Protein AF-A0A943JFR0-F1 (afdb_monomer)

Sequence (333 aa):
MDYIYSIIGPMAKTRSNLPGGGYILPDNWDSQLTDEQRELIRNSFPRPLFSAERNALRKSFPLVEYSNTVVMNYPSSGYNCFAYSLGFNNKWIEFSTWDQVRYGYENASSVYHAAYDYMKGATSISRYYPVVWGWGNTPLHASLGGSPHCEAPYSKMGRMWLLWHLVSVFSNGMYGVPVETYGAVSPTRSLSEIDANAMKEISEDIHENIIFSPDELMMIARKVKTCRDSSRFESLFNEWKEAWHYSLSNNTATTRNLPQYADLKAMGKEIIPLLIEKMVTEEDNFFAIRLYEDLQDNPNLIIRYANDDPHQLEGLQQTTKKTIKKWLEYNSN

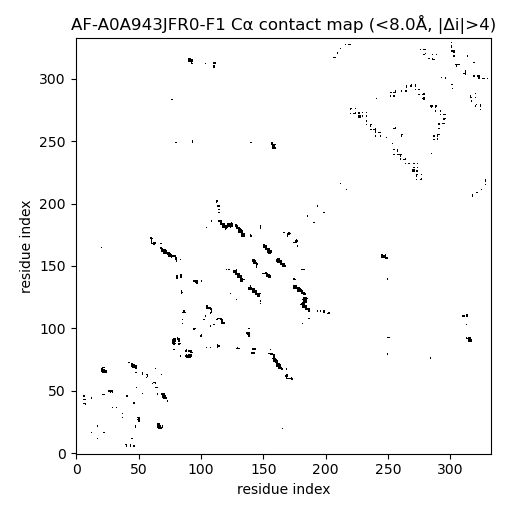Radius of gyration: 21.61 Å; Cα contacts (8 Å, |Δi|>4): 529; chains: 1; bounding box: 59×42×58 Å

Solvent-accessible surface area (backbone atoms only — not comparable to full-atom values): 18277 Å² total; per-residue (Å²): 114,74,69,59,50,70,58,68,47,92,65,83,69,47,74,89,75,40,74,94,47,39,42,94,67,64,87,59,68,65,72,82,53,51,71,68,56,49,52,53,42,74,72,33,61,59,25,66,60,50,54,69,57,41,57,59,48,28,77,50,15,79,62,55,46,42,44,39,28,31,35,56,54,76,62,44,72,47,25,21,13,50,20,43,36,63,72,40,74,71,38,37,41,68,53,77,35,59,66,51,43,51,51,48,38,52,37,17,32,81,53,66,51,30,91,36,17,28,38,77,78,42,81,40,82,46,71,45,14,33,36,34,16,23,52,94,74,35,52,55,42,25,20,34,13,72,40,91,79,43,58,56,25,38,32,41,42,16,29,56,40,30,29,38,30,38,50,75,30,45,42,78,19,86,37,23,34,84,74,47,44,27,7,27,40,83,44,101,59,76,78,88,77,71,47,76,68,57,46,50,51,50,48,66,68,66,50,82,84,82,75,81,50,73,68,57,53,51,50,43,55,57,50,35,73,72,41,75,65,57,70,59,50,52,54,41,50,51,53,39,50,51,58,53,49,75,29,67,62,55,50,57,76,57,52,66,76,40,76,41,40,57,58,57,60,70,62,45,56,68,48,50,42,52,51,50,48,48,40,72,74,36,71,84,36,31,56,55,46,64,56,50,62,75,46,49,83,53,66,89,61,46,91,77,64,57,96,86,41,61,71,68,54,60,20,48,51,53,56,36,52,54,35,50,50,50,48,49,61,67,68,73,113

Secondary structure (DSSP, 8-state):
-HHHHHHHSSS---GGGSGGGS----TTGGGG--HHHHHHHHTSSSEEPPHHHHHHHHTT-TT--TTTEEEEE---SS--HHHHHTT-SS------SHHHHHHHHHTHHHHH--S-EEEETPPPSSS-EEEEEEETTEEEEEEEESSTT-SS-EEEETTTEEEEE-HHHHTTTTT-EEEEEEEEE--SS-GGG--HHHHHHHHHHSS---PPPHHHHHHHHHHHTT-S-HHHHHHHHHHHHHHHHT---S-GGGGGGSHHHHHHHHT-GGGHHHHHHHHHH-GGGGGGHHHHHHH---GGGS----TT-GGGGS-HHHHHHHHHHHHHHHH--

pLDDT: mean 85.17, std 14.7, range [39.69, 98.38]

Nearest PDB structures (foldseek):
  8vp6-assembly1_A  TM=2.730E-01  e=1.162E+00  Acetivibrio thermocellus ATCC 27405
  8vp9-assembly1_B  TM=2.084E-01  e=1.227E+00  Acetivibrio thermocellus ATCC 27405
  6avz-assembly1_B  TM=1.366E-01  e=9.743E+00  Helicobacter pylori

Foldseek 3Di:
DVVLCVLLPPPDPDVVPQPPAADPADQQNVVPDDPVSVVSQLPRPQHFDHNVRQVLVCVQFVQDDRRFKTFGDFFALQEFQLCVLLPHRHFQFDDFFPVCVQCCQQCVCVLQVGQFRKDWPDAAPDLWKKWWFADDGGTFGIWIASGQPRQWTWGGFQRGGTMTGGQNRNDPGPRHHGDTIIHTDHDPDDPPPDDVVVSVVVSVVPQPPLDQDPVLLVVLVVLVVPAPPLVVLVVLLVVLLVVSNSHRGSDLLCSCVDPSLVVNLVSALSCLSVLLNQCNVDLSSLSSVNSVQSRDPDVQLQDDDDPPGSNSGNGSSSSSSVSSVSVSVVSVD

Structure (mmCIF, N/CA/C/O backbone):
data_AF-A0A943JFR0-F1
#
_entry.id   AF-A0A943JFR0-F1
#
loop_
_atom_site.group_PDB
_atom_site.id
_atom_site.type_symbol
_atom_site.label_atom_id
_atom_site.label_alt_id
_atom_site.label_comp_id
_atom_site.label_asym_id
_atom_site.label_entity_id
_atom_site.label_seq_id
_atom_site.pdbx_PDB_ins_code
_atom_site.Cartn_x
_atom_site.Cartn_y
_atom_site.Cartn_z
_atom_site.occupancy
_atom_site.B_iso_or_equiv
_atom_site.auth_seq_id
_atom_site.auth_comp_id
_atom_site.auth_asym_id
_atom_site.auth_atom_id
_atom_site.pdbx_PDB_model_num
ATOM 1 N N . MET A 1 1 ? 37.030 -3.126 -10.125 1.00 43.69 1 MET A N 1
ATOM 2 C CA . MET A 1 1 ? 36.785 -1.873 -9.378 1.00 43.69 1 MET A CA 1
ATOM 3 C C . MET A 1 1 ? 36.160 -0.792 -10.258 1.00 43.69 1 MET A C 1
ATOM 5 O O . MET A 1 1 ? 35.229 -0.151 -9.795 1.00 43.69 1 MET A O 1
ATOM 9 N N . ASP A 1 2 ? 36.571 -0.641 -11.521 1.00 52.97 2 ASP A N 1
ATOM 10 C CA . ASP A 1 2 ? 36.120 0.456 -12.406 1.00 52.97 2 ASP A CA 1
ATOM 11 C C . ASP A 1 2 ? 34.599 0.539 -12.642 1.00 52.97 2 ASP A C 1
ATOM 13 O O . ASP A 1 2 ? 34.042 1.631 -12.735 1.00 52.97 2 ASP A O 1
ATOM 17 N N . TYR A 1 3 ? 33.886 -0.592 -12.648 1.00 56.06 3 TYR A N 1
ATOM 18 C CA . TYR A 1 3 ? 32.429 -0.598 -12.835 1.00 56.06 3 TYR A CA 1
ATOM 19 C C . TYR A 1 3 ? 31.651 -0.083 -11.607 1.00 56.06 3 TYR A C 1
ATOM 21 O O . TYR A 1 3 ? 30.607 0.541 -11.762 1.00 56.06 3 TYR A O 1
ATOM 29 N N . ILE A 1 4 ? 32.167 -0.256 -10.382 1.00 59.16 4 ILE A N 1
ATOM 30 C CA . ILE A 1 4 ? 31.512 0.242 -9.155 1.00 59.16 4 ILE A CA 1
ATOM 31 C C . ILE A 1 4 ? 31.545 1.775 -9.122 1.00 59.16 4 ILE A C 1
ATOM 33 O O . ILE A 1 4 ? 30.546 2.410 -8.791 1.00 59.16 4 ILE A O 1
ATOM 37 N N . TYR A 1 5 ? 32.647 2.386 -9.560 1.00 59.47 5 TYR A N 1
ATOM 38 C CA . TYR A 1 5 ? 32.736 3.842 -9.687 1.00 59.47 5 TYR A CA 1
ATOM 39 C C . TYR A 1 5 ? 31.817 4.398 -10.784 1.00 59.47 5 TYR A C 1
ATOM 41 O O . TYR A 1 5 ? 31.351 5.526 -10.654 1.00 59.47 5 TYR A O 1
ATOM 49 N N . SER A 1 6 ? 31.455 3.602 -11.800 1.00 59.94 6 SER A N 1
ATOM 50 C CA . SER A 1 6 ? 30.398 3.976 -12.758 1.00 59.94 6 SER A CA 1
ATOM 51 C C . SER A 1 6 ? 28.995 4.006 -12.124 1.00 59.94 6 SER A C 1
ATOM 53 O O . SER A 1 6 ? 28.11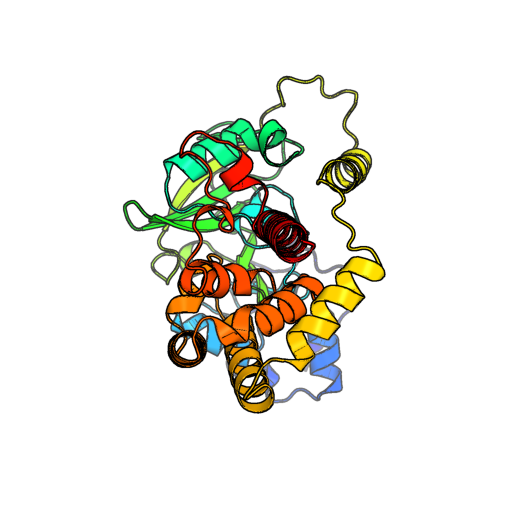5 4.730 -12.587 1.00 59.94 6 SER A O 1
ATOM 55 N N . ILE A 1 7 ? 28.797 3.279 -11.016 1.00 61.12 7 ILE A N 1
ATOM 56 C CA . ILE A 1 7 ? 27.574 3.312 -10.201 1.00 61.12 7 ILE A CA 1
ATOM 57 C C . ILE A 1 7 ? 27.631 4.455 -9.173 1.00 61.12 7 ILE A C 1
ATOM 59 O O . ILE A 1 7 ? 26.589 4.949 -8.777 1.00 61.12 7 ILE A O 1
ATOM 63 N N . ILE A 1 8 ? 28.799 4.917 -8.734 1.00 56.81 8 ILE A N 1
ATOM 64 C CA . ILE A 1 8 ? 28.914 5.959 -7.688 1.00 56.81 8 ILE A CA 1
ATOM 65 C C . ILE A 1 8 ? 29.196 7.358 -8.287 1.00 56.81 8 ILE A C 1
ATOM 67 O O . ILE A 1 8 ? 29.080 8.371 -7.605 1.00 56.81 8 ILE A O 1
ATOM 71 N N . GLY A 1 9 ? 29.544 7.438 -9.575 1.00 53.34 9 GLY A N 1
ATOM 72 C CA . GLY A 1 9 ? 29.974 8.672 -10.233 1.00 53.34 9 GLY A CA 1
ATOM 73 C C . GLY A 1 9 ? 28.897 9.772 -10.351 1.00 53.34 9 GLY A C 1
ATOM 74 O O . GLY A 1 9 ? 27.709 9.468 -10.460 1.00 53.34 9 GLY A O 1
ATOM 75 N N . PRO A 1 10 ? 29.306 11.058 -10.406 1.00 43.47 10 PRO A N 1
ATOM 76 C CA . PRO A 1 10 ? 28.426 12.235 -10.341 1.00 43.47 10 PRO A CA 1
ATOM 77 C C . PRO A 1 10 ? 27.640 12.539 -11.629 1.00 43.47 10 PRO A C 1
ATOM 79 O O . PRO A 1 10 ? 26.940 13.549 -11.698 1.00 43.47 10 PRO A O 1
ATOM 82 N N . MET A 1 11 ? 27.753 11.715 -12.676 1.00 45.72 11 MET A N 1
ATOM 83 C CA . MET A 1 11 ? 26.954 11.916 -13.886 1.00 45.72 11 MET A CA 1
ATOM 84 C C . MET A 1 11 ? 25.482 11.614 -13.599 1.00 45.72 11 MET A C 1
ATOM 86 O O . MET A 1 11 ? 25.159 10.581 -13.017 1.00 45.72 11 MET A O 1
ATOM 90 N N . ALA A 1 12 ? 24.585 12.492 -14.059 1.00 39.69 12 ALA A N 1
ATOM 91 C CA . ALA A 1 12 ? 23.147 12.264 -14.014 1.00 39.69 12 ALA A CA 1
ATOM 92 C C . ALA A 1 12 ? 22.820 10.929 -14.701 1.00 39.69 12 ALA A C 1
ATOM 94 O O . ALA A 1 12 ? 22.856 10.808 -15.930 1.00 39.69 12 ALA A O 1
ATOM 95 N N . LYS A 1 13 ? 22.521 9.905 -13.898 1.00 52.03 13 LYS A N 1
ATOM 96 C CA . LYS A 1 13 ? 22.136 8.579 -14.379 1.00 52.03 13 LYS A CA 1
ATOM 97 C C . LYS A 1 13 ? 20.699 8.626 -14.881 1.00 52.03 13 LYS A C 1
ATOM 99 O O . LYS A 1 13 ? 19.756 8.191 -14.228 1.00 52.03 13 LYS A O 1
ATOM 104 N N . THR A 1 14 ? 20.521 9.211 -16.051 1.00 46.41 14 THR A N 1
ATOM 105 C CA . THR A 1 14 ? 19.274 9.108 -16.800 1.00 46.41 14 THR A CA 1
ATOM 106 C C . THR A 1 14 ? 19.183 7.713 -17.424 1.00 46.41 14 THR A C 1
ATOM 108 O O . THR A 1 14 ? 20.202 7.107 -17.760 1.00 46.41 14 THR A O 1
ATOM 111 N N . ARG A 1 15 ? 17.960 7.188 -17.591 1.00 45.59 15 ARG A N 1
ATOM 112 C CA . ARG A 1 15 ? 17.673 5.885 -18.233 1.00 45.59 15 ARG A CA 1
ATOM 113 C C . ARG A 1 15 ? 18.426 5.687 -19.559 1.00 45.59 15 ARG A C 1
ATOM 115 O O . ARG A 1 15 ? 18.789 4.566 -19.886 1.00 45.59 15 ARG A O 1
ATOM 122 N N . SER A 1 16 ? 18.686 6.771 -20.291 1.00 48.22 16 SER A N 1
ATOM 123 C CA . SER A 1 16 ? 19.444 6.803 -21.549 1.00 48.22 16 SER A CA 1
ATOM 124 C C . SER A 1 16 ? 20.885 6.288 -21.451 1.00 48.22 16 SER A C 1
ATOM 126 O O . SER A 1 16 ? 21.447 5.924 -22.477 1.00 48.22 16 SER A O 1
ATOM 128 N N . ASN A 1 17 ? 21.464 6.213 -20.248 1.00 47.06 17 ASN A N 1
ATOM 129 C CA . ASN A 1 17 ? 22.844 5.765 -20.030 1.00 47.06 17 ASN A CA 1
ATOM 130 C C . ASN A 1 17 ? 22.953 4.309 -19.541 1.00 47.06 17 ASN A C 1
ATOM 132 O O . ASN A 1 17 ? 24.065 3.833 -19.324 1.00 47.06 17 ASN A O 1
ATOM 136 N N . LEU A 1 18 ? 21.832 3.597 -19.359 1.00 55.62 18 LEU A N 1
ATOM 137 C CA . LEU A 1 18 ? 21.813 2.158 -19.077 1.00 55.62 18 LEU A CA 1
ATOM 138 C C . LEU A 1 18 ? 21.513 1.419 -20.395 1.00 55.62 18 LEU A C 1
ATOM 140 O O . LEU A 1 18 ? 20.354 1.396 -20.819 1.00 55.62 18 LEU A O 1
ATOM 144 N N . PRO A 1 19 ? 22.517 0.849 -21.091 1.00 45.03 19 PRO A N 1
ATOM 145 C CA . PRO A 1 19 ? 22.291 0.194 -22.373 1.00 45.03 19 PRO A CA 1
ATOM 146 C C . PRO A 1 19 ? 21.366 -1.012 -22.178 1.00 45.03 19 PRO A C 1
ATOM 148 O O . PRO A 1 19 ? 21.657 -1.893 -21.375 1.00 45.03 19 PRO A O 1
ATOM 151 N N . GLY A 1 20 ? 20.254 -1.069 -22.911 1.00 52.62 20 GLY A N 1
ATOM 152 C CA . GLY A 1 20 ? 19.511 -2.315 -23.126 1.00 52.62 20 GLY A CA 1
ATOM 153 C C . GLY A 1 20 ? 18.769 -2.931 -21.932 1.00 52.62 20 GLY A C 1
ATOM 154 O O . GLY A 1 20 ? 18.270 -4.039 -22.089 1.00 52.62 20 GLY A O 1
ATOM 155 N N . GLY A 1 21 ? 18.634 -2.250 -20.787 1.00 58.19 21 GLY A N 1
ATOM 156 C CA . GLY A 1 21 ? 17.650 -2.663 -19.777 1.00 58.19 21 GLY A CA 1
ATOM 157 C C . GLY A 1 21 ? 18.106 -2.829 -18.329 1.00 58.19 21 GLY A C 1
ATOM 158 O O . GLY A 1 21 ? 17.317 -3.337 -17.549 1.00 58.19 21 GLY A O 1
ATOM 159 N N . GLY A 1 22 ? 19.294 -2.389 -17.909 1.00 68.81 22 GLY A N 1
ATOM 160 C CA . GLY A 1 22 ? 19.664 -2.426 -16.485 1.00 68.81 22 GLY A CA 1
ATOM 161 C C . GLY A 1 22 ? 21.166 -2.500 -16.244 1.00 68.81 22 GLY A C 1
ATOM 162 O O . GLY A 1 22 ? 21.954 -2.055 -17.076 1.00 68.81 22 GLY A O 1
ATOM 163 N N . TYR A 1 23 ? 21.562 -3.061 -15.099 1.00 72.81 23 TYR A N 1
ATOM 164 C CA . TYR A 1 23 ? 22.965 -3.265 -14.734 1.00 72.81 23 TYR A CA 1
ATOM 165 C C . TYR A 1 23 ? 23.418 -4.686 -15.078 1.00 72.81 23 TYR A C 1
ATOM 167 O O . TYR A 1 23 ? 22.770 -5.660 -14.702 1.00 72.81 23 TYR A O 1
ATOM 175 N N . ILE A 1 24 ? 24.565 -4.826 -15.742 1.00 79.94 24 ILE A N 1
ATOM 176 C CA . ILE A 1 24 ? 25.174 -6.138 -15.996 1.00 79.94 24 ILE A CA 1
ATOM 177 C C . ILE A 1 24 ? 26.155 -6.407 -14.854 1.00 79.94 24 ILE A C 1
ATOM 179 O O . ILE A 1 24 ? 27.303 -5.970 -14.891 1.00 79.94 24 ILE A O 1
ATOM 183 N N . LEU A 1 25 ? 25.670 -7.072 -13.806 1.00 81.00 25 LEU A N 1
ATOM 184 C CA . LEU A 1 25 ? 26.427 -7.362 -12.588 1.00 81.00 25 LEU A CA 1
ATOM 185 C C . LEU A 1 25 ? 26.477 -8.873 -12.332 1.00 81.00 25 LEU A C 1
ATOM 187 O O . LEU A 1 25 ? 25.478 -9.553 -12.575 1.00 81.00 25 LEU A O 1
ATOM 191 N N . PRO A 1 26 ? 27.611 -9.408 -11.843 1.00 80.50 26 PRO A N 1
ATOM 192 C CA . PRO A 1 26 ? 27.686 -10.800 -11.424 1.00 80.50 26 PRO A CA 1
ATOM 193 C C . PRO A 1 26 ? 26.848 -11.047 -10.160 1.00 80.50 26 PRO A C 1
ATOM 195 O O . PRO A 1 26 ? 26.531 -10.126 -9.403 1.00 80.50 26 PRO A O 1
ATOM 198 N N . ASP A 1 27 ? 26.533 -12.312 -9.897 1.00 82.25 27 ASP A N 1
ATOM 199 C CA . ASP A 1 27 ? 25.947 -12.721 -8.621 1.00 82.25 27 ASP A CA 1
ATOM 200 C C . ASP A 1 27 ? 26.831 -12.292 -7.447 1.00 82.25 27 ASP A C 1
ATOM 202 O O . ASP A 1 27 ? 28.056 -12.407 -7.503 1.00 82.25 27 ASP A O 1
ATOM 206 N N . ASN A 1 28 ? 26.206 -11.821 -6.363 1.00 85.88 28 ASN A N 1
ATOM 207 C CA . ASN A 1 28 ? 26.903 -11.391 -5.147 1.00 85.88 28 ASN A CA 1
ATOM 208 C C . ASN A 1 28 ? 27.935 -10.272 -5.383 1.00 85.88 28 ASN A C 1
ATOM 210 O O . ASN A 1 28 ? 28.911 -10.165 -4.635 1.00 85.88 28 ASN A O 1
ATOM 214 N N . TRP A 1 29 ? 27.728 -9.423 -6.399 1.00 87.44 29 TRP A N 1
ATOM 215 C CA . TRP A 1 29 ? 28.611 -8.291 -6.723 1.00 87.44 29 TRP A CA 1
ATOM 216 C C . TRP A 1 29 ? 28.853 -7.343 -5.533 1.00 87.44 29 TRP A C 1
ATOM 218 O O . TRP A 1 29 ? 29.897 -6.703 -5.442 1.00 87.44 29 TRP A O 1
ATOM 228 N N . ASP A 1 30 ? 27.898 -7.274 -4.610 1.00 90.88 30 ASP A N 1
ATOM 229 C CA . ASP A 1 30 ? 27.872 -6.437 -3.411 1.00 90.88 30 ASP A CA 1
ATOM 230 C C . ASP A 1 30 ? 28.565 -7.062 -2.182 1.00 90.88 30 ASP A C 1
ATOM 232 O O . ASP A 1 30 ? 28.700 -6.414 -1.136 1.00 90.88 30 ASP A O 1
ATOM 236 N N . SER A 1 31 ? 29.037 -8.309 -2.289 1.00 90.75 31 SER A N 1
ATOM 237 C CA . SER A 1 31 ? 29.725 -9.016 -1.196 1.00 90.75 31 SER A CA 1
ATOM 238 C C . SER A 1 31 ? 31.075 -8.396 -0.830 1.00 90.75 31 SER A C 1
ATOM 240 O O . SER A 1 31 ? 31.476 -8.453 0.329 1.00 90.75 31 SER A O 1
ATOM 242 N N . GLN A 1 32 ? 31.748 -7.769 -1.798 1.00 86.25 32 GLN A N 1
ATOM 243 C CA . GLN A 1 32 ? 33.071 -7.157 -1.626 1.00 86.25 32 GLN A CA 1
ATOM 244 C C . GLN A 1 32 ? 33.014 -5.666 -1.263 1.00 86.25 32 GLN A C 1
ATOM 246 O O . GLN A 1 32 ? 34.059 -5.038 -1.109 1.00 86.25 32 GLN A O 1
ATOM 251 N N . LEU A 1 33 ? 31.815 -5.085 -1.159 1.00 88.75 33 LEU A N 1
ATOM 252 C CA . LEU A 1 33 ? 31.652 -3.674 -0.824 1.00 88.75 33 LEU A CA 1
ATOM 253 C C . LEU A 1 33 ? 31.856 -3.427 0.669 1.00 88.75 33 LEU A C 1
ATOM 255 O O . LEU A 1 33 ? 31.376 -4.200 1.501 1.00 88.75 33 LEU A O 1
ATOM 259 N N . THR A 1 34 ? 32.480 -2.296 0.996 1.00 92.50 34 THR A N 1
ATOM 260 C CA . THR A 1 34 ? 32.458 -1.753 2.359 1.00 92.50 34 THR A CA 1
ATOM 261 C C . THR A 1 34 ? 31.062 -1.229 2.705 1.00 92.50 34 THR A C 1
ATOM 263 O O . THR A 1 34 ? 30.253 -0.942 1.817 1.00 92.50 34 THR A O 1
ATOM 266 N N . ASP A 1 35 ? 30.767 -1.060 3.993 1.00 92.56 35 ASP A N 1
ATOM 267 C CA . ASP A 1 35 ? 29.471 -0.522 4.425 1.00 92.56 35 ASP A CA 1
ATOM 268 C C . ASP A 1 35 ? 29.246 0.913 3.925 1.00 92.56 35 ASP A C 1
ATOM 270 O O . ASP A 1 35 ? 28.154 1.247 3.472 1.00 92.56 35 ASP A O 1
ATOM 274 N N . GLU A 1 36 ? 30.305 1.724 3.875 1.00 91.75 36 GLU A N 1
ATOM 275 C CA . GLU A 1 36 ? 30.284 3.068 3.282 1.00 91.75 36 GLU A CA 1
ATOM 276 C C . GLU A 1 36 ? 29.905 3.029 1.793 1.00 91.75 36 GLU A C 1
ATOM 278 O O . GLU A 1 36 ? 29.070 3.807 1.335 1.00 91.75 36 GLU A O 1
ATOM 283 N N . GLN A 1 37 ? 30.472 2.092 1.025 1.00 89.75 37 GLN A N 1
ATOM 284 C CA . GLN A 1 37 ? 30.134 1.922 -0.391 1.00 89.75 37 GLN A CA 1
ATOM 285 C C . GLN A 1 37 ? 28.694 1.443 -0.580 1.00 89.75 37 GLN A C 1
ATOM 287 O O . GLN A 1 37 ? 28.003 1.919 -1.482 1.00 89.75 37 GLN A O 1
ATOM 292 N N . ARG A 1 38 ? 28.223 0.515 0.263 1.00 91.50 38 ARG A N 1
ATOM 293 C CA . ARG A 1 38 ? 26.824 0.064 0.240 1.00 91.50 38 ARG A CA 1
ATOM 294 C C . ARG A 1 38 ? 25.878 1.222 0.507 1.00 91.50 38 ARG A C 1
ATOM 296 O O . ARG A 1 38 ? 24.883 1.354 -0.203 1.00 91.50 38 ARG A O 1
ATOM 303 N N . GLU A 1 39 ? 26.199 2.070 1.475 1.00 91.06 39 GLU A N 1
ATOM 304 C CA . GLU A 1 39 ? 25.367 3.216 1.817 1.00 91.06 39 GLU A CA 1
ATOM 305 C C . GLU A 1 39 ? 25.368 4.274 0.710 1.00 91.06 39 GLU A C 1
ATOM 307 O O . GLU A 1 39 ? 24.307 4.742 0.298 1.00 91.06 39 GLU A O 1
ATOM 312 N N . LEU A 1 40 ? 26.524 4.575 0.115 1.00 89.62 40 LEU A N 1
ATOM 313 C CA . LEU A 1 40 ? 26.595 5.453 -1.056 1.00 89.62 40 LEU A CA 1
ATOM 314 C C . LEU A 1 40 ? 25.722 4.936 -2.206 1.00 89.62 40 LEU A C 1
ATOM 316 O O . LEU A 1 40 ? 24.940 5.694 -2.780 1.00 89.62 40 LEU A O 1
ATOM 320 N N . ILE A 1 41 ? 25.798 3.640 -2.523 1.00 89.50 41 ILE A N 1
ATOM 321 C CA . ILE A 1 41 ? 24.985 3.045 -3.592 1.00 89.50 41 ILE A CA 1
ATOM 322 C C . ILE A 1 41 ? 23.497 3.065 -3.236 1.00 89.50 41 ILE A C 1
ATOM 324 O O . ILE A 1 41 ? 22.680 3.366 -4.109 1.00 89.50 41 ILE A O 1
ATOM 328 N N . ARG A 1 42 ? 23.133 2.786 -1.977 1.00 89.94 42 ARG A N 1
ATOM 329 C CA . ARG A 1 42 ? 21.742 2.814 -1.494 1.00 89.94 42 ARG A CA 1
ATOM 330 C C . ARG A 1 42 ? 21.071 4.163 -1.762 1.00 89.94 42 ARG A C 1
ATOM 332 O O . ARG A 1 42 ? 19.888 4.173 -2.093 1.00 89.94 42 ARG A O 1
ATOM 339 N N . ASN A 1 43 ? 21.849 5.242 -1.697 1.00 89.19 43 ASN A N 1
ATOM 340 C CA . ASN A 1 43 ? 21.416 6.624 -1.898 1.00 89.19 43 ASN A CA 1
ATOM 341 C C . ASN A 1 43 ? 21.612 7.142 -3.344 1.00 89.19 43 ASN A C 1
ATOM 343 O O . ASN A 1 43 ? 21.308 8.297 -3.635 1.00 89.19 43 ASN A O 1
ATOM 347 N N . SER A 1 44 ? 22.103 6.310 -4.273 1.00 85.19 44 SER A N 1
ATOM 348 C CA . SER A 1 44 ? 22.500 6.725 -5.631 1.00 85.19 44 SER A CA 1
ATOM 349 C C . SER A 1 44 ? 21.527 6.260 -6.720 1.00 85.19 44 SER A C 1
ATOM 351 O O . SER A 1 44 ? 21.921 5.500 -7.608 1.00 85.19 44 SER A O 1
ATOM 353 N N . PHE A 1 45 ? 20.268 6.706 -6.674 1.00 85.12 45 PHE A N 1
ATOM 354 C CA . PHE A 1 45 ? 19.237 6.307 -7.643 1.00 85.12 45 PHE A CA 1
ATOM 355 C C . PHE A 1 45 ? 19.465 6.864 -9.066 1.00 85.12 45 PHE A C 1
ATOM 357 O O . PHE A 1 45 ? 19.944 7.989 -9.211 1.00 85.12 45 PHE A O 1
ATOM 364 N N . PRO A 1 46 ? 19.062 6.132 -10.124 1.00 88.31 46 PRO A N 1
ATOM 365 C CA . PRO A 1 46 ? 18.765 4.700 -10.130 1.00 88.31 46 PRO A CA 1
ATOM 366 C C . PRO A 1 46 ? 19.948 3.859 -9.631 1.00 88.31 46 PRO A C 1
ATOM 368 O O . PRO A 1 46 ? 21.104 4.166 -9.936 1.00 88.31 46 PRO A O 1
ATOM 371 N N . ARG A 1 47 ? 19.649 2.787 -8.885 1.00 90.44 47 ARG A N 1
ATOM 372 C CA . ARG A 1 47 ? 20.648 1.839 -8.364 1.00 90.44 47 ARG A CA 1
ATOM 373 C C . ARG A 1 47 ? 20.282 0.386 -8.688 1.00 90.44 47 ARG A C 1
ATOM 375 O O . ARG A 1 47 ? 19.091 0.072 -8.785 1.00 90.44 47 ARG A O 1
ATOM 382 N N . PRO A 1 48 ? 21.265 -0.521 -8.820 1.00 89.94 48 PRO A N 1
ATOM 383 C CA . PRO A 1 48 ? 20.977 -1.947 -8.905 1.00 89.94 48 PRO A CA 1
ATOM 384 C C . PRO A 1 48 ? 20.327 -2.452 -7.611 1.00 89.94 48 PRO A C 1
ATOM 386 O O . PRO A 1 48 ? 20.465 -1.855 -6.536 1.00 89.94 48 PRO A O 1
ATOM 389 N N . LEU A 1 49 ? 19.645 -3.589 -7.719 1.00 91.38 49 LEU A N 1
ATOM 390 C CA . LEU A 1 49 ? 19.292 -4.387 -6.551 1.00 91.38 49 LEU A CA 1
ATOM 391 C C . LEU A 1 49 ? 20.571 -4.876 -5.857 1.00 91.38 49 LEU A C 1
ATOM 393 O O . LEU A 1 49 ? 21.527 -5.299 -6.514 1.00 91.38 49 LEU A O 1
ATOM 397 N N . PHE A 1 50 ? 20.561 -4.879 -4.529 1.00 93.44 50 PHE A N 1
ATOM 398 C CA . PHE A 1 50 ? 21.500 -5.685 -3.754 1.00 93.44 50 PHE A CA 1
ATOM 399 C C . PHE A 1 50 ? 21.145 -7.169 -3.882 1.00 93.44 50 PHE A C 1
ATOM 401 O O . PHE A 1 50 ? 19.998 -7.528 -4.166 1.00 93.44 50 PHE A O 1
ATOM 408 N N . SER A 1 51 ? 22.109 -8.059 -3.653 1.00 93.19 51 SER A N 1
ATOM 409 C CA . SER A 1 51 ? 21.898 -9.502 -3.827 1.00 93.19 51 SER A CA 1
ATOM 410 C C . SER A 1 51 ? 20.816 -10.043 -2.901 1.00 93.19 51 SER A C 1
ATOM 412 O O . SER A 1 51 ? 19.993 -10.851 -3.327 1.00 93.19 51 SER A O 1
ATOM 414 N N . ALA A 1 52 ? 20.741 -9.535 -1.669 1.00 92.75 52 ALA A N 1
ATOM 415 C CA . ALA A 1 52 ? 19.667 -9.873 -0.738 1.00 92.75 52 ALA A CA 1
ATOM 416 C C . ALA A 1 52 ? 18.281 -9.428 -1.249 1.00 92.75 52 ALA A C 1
ATOM 418 O O . ALA A 1 52 ? 17.330 -10.205 -1.179 1.00 92.75 52 ALA A O 1
ATOM 419 N N . GLU A 1 53 ? 18.170 -8.218 -1.812 1.00 93.56 53 GLU A N 1
ATOM 420 C CA . GLU A 1 53 ? 16.913 -7.694 -2.372 1.00 93.56 53 GLU A CA 1
ATOM 421 C C . GLU A 1 53 ? 16.473 -8.514 -3.589 1.00 93.56 53 GLU A C 1
ATOM 423 O O . GLU A 1 53 ? 15.320 -8.940 -3.670 1.00 93.56 53 GLU A O 1
ATOM 428 N N . ARG A 1 54 ? 17.406 -8.814 -4.503 1.00 92.75 54 ARG A N 1
ATOM 429 C CA . ARG A 1 54 ? 17.142 -9.679 -5.658 1.00 92.75 54 ARG A CA 1
ATOM 430 C C . ARG A 1 54 ? 16.654 -11.055 -5.208 1.00 92.75 54 ARG A C 1
ATOM 432 O O . ARG A 1 54 ? 15.635 -11.533 -5.695 1.00 92.75 54 ARG A O 1
ATOM 439 N N . ASN A 1 55 ? 17.349 -11.682 -4.262 1.00 92.12 55 ASN A N 1
ATOM 440 C CA . ASN A 1 55 ? 16.988 -13.011 -3.770 1.00 92.12 55 ASN A CA 1
ATOM 441 C C . ASN A 1 55 ? 15.624 -13.017 -3.064 1.00 92.12 55 ASN A C 1
ATOM 443 O O . ASN A 1 55 ? 14.884 -13.992 -3.183 1.00 92.12 55 ASN A O 1
ATOM 447 N N . ALA A 1 56 ? 15.266 -11.939 -2.359 1.00 91.69 56 ALA A N 1
ATOM 448 C CA . ALA A 1 56 ? 13.940 -11.784 -1.769 1.00 91.69 56 ALA A CA 1
ATOM 449 C C . ALA A 1 56 ? 12.849 -11.703 -2.849 1.00 91.69 56 ALA A C 1
ATOM 451 O O . ALA A 1 56 ? 11.869 -12.443 -2.778 1.00 91.69 56 ALA A O 1
ATOM 452 N N . LEU A 1 57 ? 13.051 -10.877 -3.881 1.00 92.06 57 LEU A N 1
ATOM 453 C CA . LEU A 1 57 ? 12.110 -10.726 -4.995 1.00 92.06 57 LEU A CA 1
ATOM 454 C C . LEU A 1 57 ? 11.949 -12.019 -5.806 1.00 92.06 57 LEU A C 1
ATOM 456 O O . LEU A 1 57 ? 10.828 -12.376 -6.168 1.00 92.06 57 LEU A O 1
ATOM 460 N N . ARG A 1 58 ? 13.035 -12.770 -6.036 1.00 92.12 58 ARG A N 1
ATOM 461 C CA . ARG A 1 58 ? 13.017 -14.016 -6.827 1.00 92.12 58 ARG A CA 1
ATOM 462 C C . ARG A 1 58 ? 12.095 -15.102 -6.282 1.00 92.12 58 ARG A C 1
ATOM 464 O O . ARG A 1 58 ? 11.651 -15.945 -7.055 1.00 92.12 58 ARG A O 1
ATOM 471 N N . LYS A 1 59 ? 11.772 -15.069 -4.986 1.00 91.19 59 LYS A N 1
ATOM 472 C CA . LYS A 1 59 ? 10.802 -15.994 -4.377 1.00 91.19 59 LYS A CA 1
ATOM 473 C C . LYS A 1 59 ? 9.405 -15.846 -4.984 1.00 91.19 59 LYS A C 1
ATOM 475 O O . LYS A 1 59 ? 8.705 -16.840 -5.130 1.00 91.19 59 LYS A O 1
ATOM 480 N N . SER A 1 60 ? 9.031 -14.622 -5.356 1.00 91.69 60 SER A N 1
ATOM 481 C CA . SER A 1 60 ? 7.730 -14.301 -5.955 1.00 91.69 60 SER A CA 1
ATOM 482 C C . SER A 1 60 ? 7.805 -14.028 -7.459 1.00 91.69 60 SER A C 1
ATOM 484 O O . SER A 1 60 ? 6.786 -14.097 -8.147 1.00 91.69 60 SER A O 1
ATOM 486 N N . PHE A 1 61 ? 9.001 -13.711 -7.964 1.00 92.81 61 PHE A N 1
ATOM 487 C CA . PHE A 1 61 ? 9.261 -13.314 -9.347 1.00 92.81 61 PHE A CA 1
ATOM 488 C C . PHE A 1 61 ? 10.558 -13.968 -9.864 1.00 92.81 61 PHE A C 1
ATOM 490 O O . PHE A 1 61 ? 11.624 -13.345 -9.843 1.00 92.81 61 PHE A O 1
ATOM 497 N N . PRO A 1 62 ? 10.511 -15.229 -10.328 1.00 90.00 62 PRO A N 1
ATOM 498 C CA . PRO A 1 62 ? 11.714 -16.025 -10.614 1.00 90.00 62 PRO A CA 1
ATOM 499 C C . PRO A 1 62 ? 12.671 -15.439 -11.667 1.00 90.00 62 PRO A C 1
ATOM 501 O O . PRO A 1 62 ? 13.850 -15.802 -11.689 1.00 90.00 62 PRO A O 1
ATOM 504 N N . LEU A 1 63 ? 12.165 -14.541 -12.520 1.00 89.69 63 LEU A N 1
ATOM 505 C CA . LEU A 1 63 ? 12.875 -13.918 -13.641 1.00 89.69 63 LEU A CA 1
ATOM 506 C C . LEU A 1 63 ? 13.566 -12.584 -13.282 1.00 89.69 63 LEU A C 1
ATOM 508 O O . LEU A 1 63 ? 14.139 -11.936 -14.161 1.00 89.69 63 LEU A O 1
ATOM 512 N N . VAL A 1 64 ? 13.508 -12.152 -12.015 1.00 89.88 64 VAL A N 1
ATOM 513 C CA . VAL A 1 64 ? 14.163 -10.916 -11.542 1.00 89.88 64 VAL A CA 1
ATOM 514 C C . VAL A 1 64 ? 15.677 -11.052 -11.564 1.00 89.88 64 VAL A C 1
ATOM 516 O O . VAL A 1 64 ? 16.241 -11.896 -10.866 1.00 89.88 64 VAL A O 1
ATOM 519 N N . GLU A 1 65 ? 16.329 -10.154 -12.303 1.00 85.38 65 GLU A N 1
ATOM 520 C CA . GLU A 1 65 ? 17.783 -10.060 -12.422 1.00 85.38 65 GLU A CA 1
ATOM 521 C C . GLU A 1 65 ? 18.255 -8.594 -12.410 1.00 85.38 65 GLU A C 1
ATOM 523 O O . GLU A 1 65 ? 17.477 -7.656 -12.589 1.00 85.38 65 GLU A O 1
ATOM 528 N N . TYR A 1 66 ? 19.556 -8.365 -12.211 1.00 83.38 66 TYR A N 1
ATOM 529 C CA . TYR A 1 66 ? 20.122 -7.004 -12.177 1.00 83.38 66 TYR A CA 1
ATOM 530 C C . TYR A 1 66 ? 19.999 -6.265 -13.520 1.00 83.38 66 TYR A C 1
ATOM 532 O O . TYR A 1 66 ? 19.917 -5.035 -13.564 1.00 83.38 66 TYR A O 1
ATOM 540 N N . SER A 1 67 ? 19.978 -7.021 -14.619 1.00 81.69 67 SER A N 1
ATOM 541 C CA . SER A 1 67 ? 19.975 -6.509 -15.989 1.00 81.69 67 SER A CA 1
ATOM 542 C C . SER A 1 67 ? 18.594 -6.140 -16.509 1.00 81.69 67 SER A C 1
ATOM 544 O O . SER A 1 67 ? 18.499 -5.725 -17.656 1.00 81.69 67 SER A O 1
ATOM 546 N N . ASN A 1 68 ? 17.540 -6.335 -15.713 1.00 85.38 68 ASN A N 1
ATOM 547 C CA . ASN A 1 68 ? 16.159 -6.087 -16.120 1.00 85.38 68 ASN A CA 1
ATOM 548 C C . ASN A 1 68 ? 15.325 -5.366 -15.051 1.00 85.38 68 ASN A C 1
ATOM 550 O O . ASN A 1 68 ? 14.137 -5.141 -15.273 1.00 85.38 68 ASN A O 1
ATOM 554 N N . THR A 1 69 ? 15.931 -5.029 -13.906 1.00 89.12 69 THR A N 1
ATOM 555 C CA . THR A 1 69 ? 15.260 -4.429 -12.749 1.00 89.12 69 THR A CA 1
ATOM 556 C C . THR A 1 69 ? 16.182 -3.443 -12.035 1.00 89.12 69 THR A C 1
ATOM 558 O O . THR A 1 69 ? 17.341 -3.743 -11.747 1.00 89.12 69 THR A O 1
ATOM 561 N N . VAL A 1 70 ? 15.661 -2.259 -11.719 1.00 90.06 70 VAL A N 1
ATOM 562 C CA . VAL A 1 70 ? 16.416 -1.147 -11.129 1.00 90.06 70 VAL A CA 1
ATOM 563 C C . VAL A 1 70 ? 15.592 -0.478 -10.037 1.00 90.06 70 VAL A C 1
ATOM 565 O O . VAL A 1 70 ? 14.404 -0.224 -10.225 1.00 90.06 70 VAL A O 1
ATOM 568 N N . VAL A 1 71 ? 16.222 -0.146 -8.909 1.00 92.69 71 VAL A N 1
ATOM 569 C CA . VAL A 1 71 ? 15.577 0.617 -7.834 1.00 92.69 71 VAL A CA 1
ATOM 570 C C . VAL A 1 71 ? 15.647 2.103 -8.154 1.00 92.69 71 VAL A C 1
ATOM 572 O O . VAL A 1 71 ? 16.721 2.636 -8.439 1.00 92.69 71 VAL A O 1
ATOM 575 N N . MET A 1 72 ? 14.499 2.771 -8.099 1.00 90.69 72 MET A N 1
ATOM 576 C CA . MET A 1 72 ? 14.328 4.146 -8.569 1.00 90.69 72 MET A CA 1
ATOM 577 C C . MET A 1 72 ? 14.183 5.170 -7.449 1.00 90.69 72 MET A C 1
ATOM 579 O O . MET A 1 72 ? 14.355 6.357 -7.708 1.00 90.69 72 MET A O 1
ATOM 583 N N . ASN A 1 73 ? 13.829 4.745 -6.236 1.00 90.75 73 ASN A N 1
ATOM 584 C CA . ASN A 1 73 ? 13.622 5.657 -5.118 1.00 90.75 73 ASN A CA 1
ATOM 585 C C . ASN A 1 73 ? 13.742 4.939 -3.767 1.00 90.75 73 ASN A C 1
ATOM 587 O O . ASN A 1 73 ? 13.809 3.706 -3.706 1.00 90.75 73 ASN A O 1
ATOM 591 N N . TYR A 1 74 ? 13.741 5.727 -2.696 1.00 90.56 74 TYR A N 1
ATOM 592 C CA . TYR A 1 74 ? 13.702 5.257 -1.320 1.00 90.56 74 TYR A CA 1
ATOM 593 C C . TYR A 1 74 ? 12.439 4.427 -1.024 1.00 90.56 74 TYR A C 1
ATOM 595 O O . TYR A 1 74 ? 11.381 4.674 -1.619 1.00 90.56 74 TYR A O 1
ATOM 603 N N . PRO A 1 75 ? 12.526 3.463 -0.086 1.00 88.81 75 PRO A N 1
ATOM 604 C CA . PRO A 1 75 ? 11.352 2.813 0.482 1.00 88.81 75 PRO A CA 1
ATOM 605 C C . PRO A 1 75 ? 10.355 3.845 1.013 1.00 88.81 75 PRO A C 1
ATOM 607 O O . PRO A 1 75 ? 10.737 4.875 1.564 1.00 88.81 75 PRO A O 1
ATOM 610 N N . SER A 1 76 ? 9.068 3.562 0.849 1.00 87.50 76 SER A N 1
ATOM 611 C CA . SER A 1 76 ? 8.001 4.432 1.337 1.00 87.50 76 SER A CA 1
ATOM 612 C C . SER A 1 76 ? 6.751 3.616 1.622 1.00 87.50 76 SER A C 1
ATOM 614 O O . SER A 1 76 ? 6.328 2.785 0.813 1.00 87.50 76 SER A O 1
ATOM 616 N N . SER A 1 77 ? 6.177 3.861 2.790 1.00 86.31 77 SER A N 1
ATOM 617 C CA . SER A 1 77 ? 4.962 3.246 3.311 1.00 86.31 77 SER A CA 1
ATOM 618 C C . SER A 1 77 ? 3.690 4.021 2.988 1.00 86.31 77 SER A C 1
ATOM 620 O O . SER A 1 77 ? 2.610 3.442 3.052 1.00 86.31 77 SER A O 1
ATOM 622 N N . GLY A 1 78 ? 3.812 5.302 2.631 1.00 86.69 78 GLY A N 1
ATOM 623 C CA . GLY A 1 78 ? 2.671 6.208 2.500 1.00 86.69 78 GLY A CA 1
ATOM 624 C C . GLY A 1 78 ? 1.726 5.863 1.351 1.00 86.69 78 GLY A C 1
ATOM 625 O O . GLY A 1 78 ? 0.591 6.325 1.334 1.00 86.69 78 GLY A O 1
ATOM 626 N N . TYR A 1 79 ? 2.162 5.045 0.392 1.00 90.81 79 TYR A N 1
ATOM 627 C CA . TYR A 1 79 ? 1.379 4.721 -0.794 1.00 90.81 79 TYR A CA 1
ATOM 628 C C . TYR A 1 79 ? 1.722 3.355 -1.384 1.00 90.81 79 TYR A C 1
ATOM 630 O O . TYR A 1 79 ? 2.827 2.830 -1.210 1.00 90.81 79 TYR A O 1
ATOM 638 N N . ASN A 1 80 ? 0.767 2.803 -2.131 1.00 93.62 80 ASN A N 1
ATOM 639 C CA . ASN A 1 80 ? 0.910 1.538 -2.840 1.00 93.62 80 ASN A CA 1
ATOM 640 C C . ASN A 1 80 ? 0.917 1.714 -4.361 1.00 93.62 80 ASN A C 1
ATOM 642 O O . ASN A 1 80 ? 0.928 2.825 -4.883 1.00 93.62 80 ASN A O 1
ATOM 646 N N . CYS A 1 81 ? 0.938 0.597 -5.084 1.00 94.50 81 CYS A N 1
ATOM 647 C CA . CYS A 1 81 ? 1.005 0.571 -6.539 1.00 94.50 81 CYS A CA 1
ATOM 648 C C . CYS A 1 81 ? -0.158 1.273 -7.242 1.00 94.50 81 CYS A C 1
ATOM 650 O O . CYS A 1 81 ? 0.079 2.026 -8.187 1.00 94.50 81 CYS A O 1
ATOM 652 N N . PHE A 1 82 ? -1.389 1.082 -6.768 1.00 95.12 82 PHE A N 1
ATOM 653 C CA . PHE A 1 82 ? -2.562 1.735 -7.341 1.00 95.12 82 PHE A CA 1
ATOM 654 C C . PHE A 1 82 ? -2.490 3.246 -7.154 1.00 95.12 82 PHE A C 1
ATOM 656 O O . PHE A 1 82 ? -2.568 3.983 -8.136 1.00 95.12 82 PHE A O 1
ATOM 663 N N . ALA A 1 83 ? -2.207 3.702 -5.934 1.00 92.94 83 ALA A N 1
ATOM 664 C CA . ALA A 1 83 ? -2.005 5.118 -5.656 1.00 92.94 83 ALA A CA 1
ATOM 665 C C . ALA A 1 83 ? -0.867 5.725 -6.485 1.00 92.94 83 ALA A C 1
ATOM 667 O O . ALA A 1 83 ? -1.071 6.743 -7.144 1.00 92.94 83 ALA A O 1
ATOM 668 N N . TYR A 1 84 ? 0.287 5.053 -6.547 1.00 93.38 84 TYR A N 1
ATOM 669 C CA . TYR A 1 84 ? 1.422 5.491 -7.358 1.00 93.38 84 TYR A CA 1
ATOM 670 C C . TYR A 1 84 ? 1.051 5.652 -8.831 1.00 93.38 84 TYR A C 1
ATOM 672 O O . TYR A 1 84 ? 1.391 6.653 -9.459 1.00 93.38 84 TYR A O 1
ATOM 680 N N . SER A 1 85 ? 0.329 4.677 -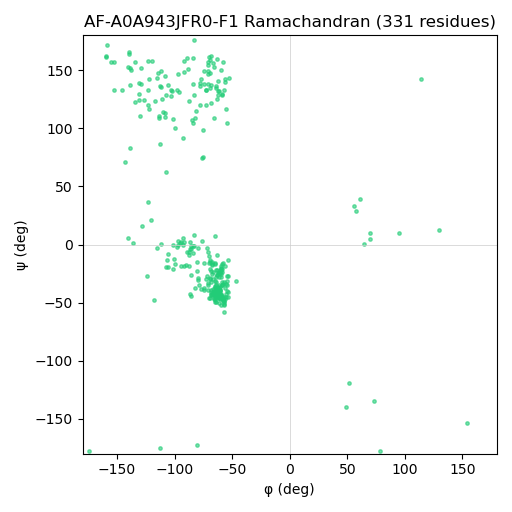9.386 1.00 93.50 85 SER A N 1
ATOM 681 C CA . SER A 1 85 ? -0.066 4.707 -10.792 1.00 93.50 85 SER A CA 1
ATOM 682 C C . SER A 1 85 ? -1.062 5.827 -11.114 1.00 93.50 85 SER A C 1
ATOM 684 O O . SER A 1 85 ? -1.104 6.287 -12.246 1.00 93.50 85 SER A O 1
ATOM 686 N N . LEU A 1 86 ? -1.816 6.303 -10.120 1.00 90.06 86 LEU A N 1
ATOM 687 C CA . LEU A 1 86 ? -2.708 7.45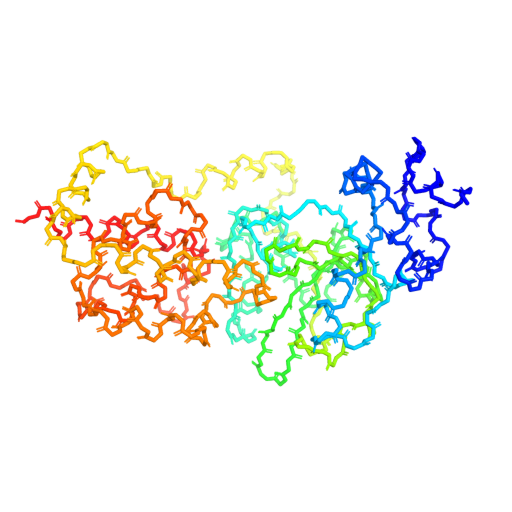9 -10.236 1.00 90.06 86 LEU A CA 1
ATOM 688 C C . LEU A 1 86 ? -1.988 8.797 -9.985 1.00 90.06 86 LEU A C 1
ATOM 690 O O . LEU A 1 86 ? -2.594 9.854 -10.150 1.00 90.06 86 LEU A O 1
ATOM 694 N N . GLY A 1 87 ? -0.700 8.761 -9.624 1.00 86.81 87 GLY A N 1
ATOM 695 C CA . GLY A 1 87 ? 0.125 9.939 -9.352 1.00 86.81 87 GLY A CA 1
ATOM 696 C C . GLY A 1 87 ? 0.207 10.340 -7.877 1.00 86.81 87 GLY A C 1
ATOM 697 O O . GLY A 1 87 ? 0.734 11.407 -7.577 1.00 86.81 87 GLY A O 1
ATOM 698 N N . PHE A 1 88 ? -0.275 9.508 -6.951 1.00 86.62 88 PHE A N 1
ATOM 699 C CA . PHE A 1 88 ? -0.243 9.794 -5.517 1.00 86.62 88 PHE A CA 1
ATOM 700 C C . PHE A 1 88 ? 0.941 9.135 -4.808 1.00 86.62 88 PHE A C 1
ATOM 702 O O . PHE A 1 88 ? 1.340 8.013 -5.121 1.00 86.62 88 PHE A O 1
ATOM 709 N N . ASN A 1 89 ? 1.459 9.815 -3.786 1.00 87.00 89 ASN A N 1
ATOM 710 C CA . ASN A 1 89 ? 2.569 9.349 -2.951 1.00 87.00 89 ASN A CA 1
ATOM 711 C C . ASN A 1 89 ? 2.271 9.412 -1.438 1.00 87.00 89 ASN A C 1
ATOM 713 O O . ASN A 1 89 ? 3.191 9.331 -0.627 1.00 87.00 89 ASN A O 1
ATOM 717 N N . ASN A 1 90 ? 0.999 9.554 -1.061 1.00 83.88 90 ASN A N 1
ATOM 718 C CA . ASN A 1 90 ? 0.566 9.807 0.317 1.00 83.88 90 ASN A CA 1
ATOM 719 C C . ASN A 1 90 ? -0.706 9.046 0.736 1.00 83.88 90 ASN A C 1
ATOM 721 O O . ASN A 1 90 ? -1.231 9.293 1.817 1.00 83.88 90 ASN A O 1
ATOM 725 N N . LYS A 1 91 ? -1.236 8.155 -0.109 1.00 86.19 91 LYS A N 1
ATOM 726 C CA . LYS A 1 91 ? -2.448 7.384 0.197 1.00 86.19 91 LYS A CA 1
ATOM 727 C C . LYS A 1 91 ? -2.357 5.949 -0.292 1.00 86.19 91 LYS A C 1
ATOM 729 O O . LYS A 1 91 ? -1.665 5.650 -1.262 1.00 86.19 91 LYS A O 1
ATOM 734 N N . TRP A 1 92 ? -3.081 5.060 0.375 1.00 90.81 92 TRP A N 1
ATOM 735 C CA . TRP A 1 92 ? -3.156 3.640 0.064 1.00 90.81 92 TRP A CA 1
ATOM 736 C C . TRP A 1 92 ? -4.525 3.308 -0.530 1.00 90.81 92 TRP A C 1
ATOM 738 O O . TRP A 1 92 ? -5.540 3.414 0.158 1.00 90.81 92 TRP A O 1
ATOM 748 N N . ILE A 1 93 ? -4.554 2.920 -1.809 1.00 91.38 93 ILE A N 1
ATOM 749 C CA . ILE A 1 93 ? -5.793 2.653 -2.557 1.00 91.38 93 ILE A CA 1
ATOM 750 C C . ILE A 1 93 ? -5.892 1.162 -2.849 1.00 91.38 93 ILE A C 1
ATOM 752 O O . ILE A 1 93 ? -4.984 0.583 -3.442 1.00 91.38 93 ILE A O 1
ATOM 756 N N . GLU A 1 94 ? -6.990 0.528 -2.459 1.00 89.31 94 GLU A N 1
ATOM 757 C CA . GLU A 1 94 ? -7.183 -0.909 -2.647 1.00 89.31 94 GLU A CA 1
ATOM 758 C C . GLU A 1 94 ? -8.360 -1.176 -3.571 1.00 89.31 94 GLU A C 1
ATOM 760 O O . GLU A 1 94 ? -9.486 -0.774 -3.296 1.00 89.31 94 GLU A O 1
ATOM 765 N N . PHE A 1 95 ? -8.092 -1.908 -4.649 1.00 90.94 95 PHE A N 1
ATOM 766 C CA . PHE A 1 95 ? -9.122 -2.462 -5.510 1.00 90.94 95 PHE A CA 1
ATOM 767 C C . PHE A 1 95 ? -9.199 -3.967 -5.292 1.00 90.94 95 PHE A C 1
ATOM 769 O O . PHE A 1 95 ? -8.189 -4.666 -5.358 1.00 90.94 95 PHE A O 1
ATOM 776 N N . SER A 1 96 ? -10.405 -4.460 -5.036 1.00 86.56 96 SER A N 1
ATOM 777 C CA . SER A 1 96 ? -10.697 -5.885 -4.860 1.00 86.56 96 SER A CA 1
ATOM 778 C C . SER A 1 96 ? -11.325 -6.505 -6.108 1.00 86.56 96 SER A C 1
ATOM 780 O O . SER A 1 96 ? -11.263 -7.720 -6.280 1.00 86.56 96 SER A O 1
ATOM 782 N N . THR A 1 97 ? -11.914 -5.692 -6.990 1.00 90.19 97 THR A N 1
ATOM 783 C CA . THR A 1 97 ? -12.557 -6.146 -8.230 1.00 90.19 97 THR A CA 1
ATOM 784 C C . THR A 1 97 ? -12.156 -5.276 -9.416 1.00 90.19 97 THR A C 1
ATOM 786 O O . THR A 1 97 ? -11.777 -4.115 -9.259 1.00 90.19 97 THR A O 1
ATOM 789 N N . TRP A 1 98 ? -12.276 -5.824 -10.626 1.00 93.12 98 TRP A N 1
ATOM 790 C CA . TRP A 1 98 ? -12.061 -5.059 -11.858 1.00 93.12 98 TRP A CA 1
ATOM 791 C C . TRP A 1 98 ? -13.033 -3.887 -12.025 1.00 93.12 98 TRP A C 1
ATOM 793 O O . TRP A 1 98 ? -12.669 -2.890 -12.639 1.00 93.12 98 TRP A O 1
ATOM 803 N N . ASP A 1 99 ? -14.238 -3.969 -11.463 1.00 90.94 99 ASP A N 1
ATOM 804 C CA . ASP A 1 99 ? -15.198 -2.863 -11.522 1.00 90.94 99 ASP A CA 1
ATOM 805 C C . ASP A 1 99 ? -14.756 -1.695 -10.639 1.00 90.94 99 ASP A C 1
ATOM 807 O O . ASP A 1 99 ? -14.822 -0.548 -11.072 1.00 90.94 99 ASP A O 1
ATOM 811 N N . GLN A 1 100 ? -14.203 -1.979 -9.453 1.00 91.06 100 GLN A N 1
ATOM 812 C CA . GLN A 1 100 ? -13.592 -0.945 -8.617 1.00 91.06 100 GLN A CA 1
ATOM 813 C C . GLN A 1 100 ? -12.367 -0.322 -9.293 1.00 91.06 100 GLN A C 1
ATOM 815 O O . GLN A 1 100 ? -12.201 0.891 -9.214 1.00 91.06 100 GLN A O 1
ATOM 820 N N . VAL A 1 101 ? -11.539 -1.124 -9.983 1.00 94.31 101 VAL A N 1
ATOM 821 C CA . VAL A 1 101 ? -10.429 -0.598 -10.798 1.00 94.31 101 VAL A CA 1
ATOM 822 C C . VAL A 1 101 ? -10.978 0.382 -11.831 1.00 94.31 101 VAL A C 1
ATOM 824 O O . VAL A 1 101 ? -10.600 1.547 -11.814 1.00 94.31 101 VAL A O 1
ATOM 827 N N . ARG A 1 102 ? -11.903 -0.049 -12.695 1.00 93.50 102 ARG A N 1
ATOM 828 C CA . ARG A 1 102 ? -12.440 0.810 -13.763 1.00 93.50 102 ARG A CA 1
ATOM 829 C C . ARG A 1 102 ? -13.051 2.083 -13.206 1.00 93.50 102 ARG A C 1
ATOM 831 O O . ARG A 1 102 ? -12.644 3.161 -13.615 1.00 93.50 102 ARG A O 1
ATOM 838 N N . TYR A 1 103 ? -13.938 1.964 -12.219 1.00 90.06 103 TYR A N 1
ATOM 839 C CA . TYR A 1 103 ? -14.567 3.122 -11.593 1.00 90.06 103 TYR A CA 1
ATOM 840 C C . TYR A 1 103 ? -13.533 4.068 -10.973 1.00 90.06 103 TYR A C 1
ATOM 842 O O . TYR A 1 103 ? -13.596 5.274 -11.203 1.00 90.06 103 TYR A O 1
ATOM 850 N N . GLY A 1 104 ? -12.558 3.531 -10.233 1.00 91.00 104 GLY A N 1
ATOM 851 C CA . GLY A 1 104 ? -11.506 4.316 -9.599 1.00 91.00 104 GLY A CA 1
ATOM 852 C C . GLY A 1 104 ? -10.640 5.068 -10.608 1.00 91.00 104 GLY A C 1
ATOM 853 O O . GLY A 1 104 ? -10.401 6.255 -10.428 1.00 91.00 104 GLY A O 1
ATOM 854 N N . TYR A 1 105 ? -10.196 4.421 -11.687 1.00 93.81 105 TYR A N 1
ATOM 855 C CA . TYR A 1 105 ? -9.400 5.084 -12.725 1.00 93.81 105 TYR A CA 1
ATOM 856 C C . TYR A 1 105 ? -10.230 6.087 -13.542 1.00 93.81 105 TYR A C 1
ATOM 858 O O . TYR A 1 105 ? -9.791 7.221 -13.730 1.00 93.81 105 TYR A O 1
ATOM 866 N N . GLU A 1 106 ? -11.433 5.713 -13.982 1.00 92.00 106 GLU A N 1
ATOM 867 C CA . GLU A 1 106 ? -12.300 6.555 -14.823 1.00 92.00 106 GLU A CA 1
ATOM 868 C C . GLU A 1 106 ? -12.862 7.775 -14.087 1.00 92.00 106 GLU A C 1
ATOM 870 O O . GLU A 1 106 ? -13.227 8.749 -14.735 1.00 92.00 106 GLU A O 1
ATOM 875 N N . ASN A 1 107 ? -12.905 7.744 -12.753 1.00 86.88 107 ASN A N 1
ATOM 876 C CA . ASN A 1 107 ? -13.418 8.835 -11.921 1.00 86.88 107 ASN A CA 1
ATOM 877 C C . ASN A 1 107 ? -12.358 9.363 -10.947 1.00 86.88 107 ASN A C 1
ATOM 879 O O . ASN A 1 107 ? -12.703 9.957 -9.918 1.00 86.88 107 ASN A O 1
ATOM 883 N N . ALA A 1 108 ? -11.074 9.127 -11.231 1.00 88.31 108 ALA A N 1
ATOM 884 C CA . ALA A 1 108 ? -9.985 9.370 -10.296 1.00 88.31 108 ALA A CA 1
ATOM 885 C C . ALA A 1 108 ? -9.915 10.822 -9.801 1.00 88.31 108 ALA A C 1
ATOM 887 O O . ALA A 1 108 ? -9.548 11.065 -8.646 1.00 88.31 108 ALA A O 1
ATOM 888 N N . SER A 1 109 ? -10.292 11.787 -10.640 1.00 83.38 109 SER A N 1
ATOM 889 C CA . SER A 1 109 ? -10.349 13.198 -10.271 1.00 83.38 109 SER A CA 1
ATOM 890 C C . SER A 1 109 ? -11.433 13.472 -9.228 1.00 83.38 109 SER A C 1
ATOM 892 O O . SER A 1 109 ? -11.190 14.167 -8.245 1.00 83.38 109 SER A O 1
ATOM 894 N N . SER A 1 110 ? -12.616 12.879 -9.379 1.00 79.50 110 SER A N 1
ATOM 895 C CA . SER A 1 110 ? -13.719 13.078 -8.430 1.00 79.50 110 SER A CA 1
ATOM 896 C C . SER A 1 110 ? -13.572 12.258 -7.144 1.00 79.50 110 SER A C 1
ATOM 898 O O . SER A 1 110 ? -13.939 12.732 -6.074 1.00 79.50 110 SER A O 1
ATOM 900 N N . VAL A 1 111 ? -13.008 11.051 -7.245 1.00 81.44 111 VAL A N 1
ATOM 901 C CA . VAL A 1 111 ? -12.908 10.083 -6.142 1.00 81.44 111 VAL A CA 1
ATOM 902 C C . VAL A 1 111 ? -11.673 10.324 -5.278 1.00 81.44 111 VAL A C 1
ATOM 904 O O . VAL A 1 111 ? -11.747 10.260 -4.055 1.00 81.44 111 VAL A O 1
ATOM 907 N N . TYR A 1 112 ? -10.522 10.579 -5.904 1.00 80.88 112 TYR A N 1
ATOM 908 C CA . TYR A 1 112 ? -9.239 10.692 -5.204 1.00 80.88 112 TYR A CA 1
ATOM 909 C C . TYR A 1 112 ? -8.622 12.084 -5.275 1.00 80.88 112 TYR A C 1
ATOM 911 O O . TYR A 1 112 ? -7.538 12.274 -4.709 1.00 80.88 112 TYR A O 1
ATOM 919 N N . HIS A 1 113 ? -9.259 13.015 -5.992 1.00 78.44 113 HIS A N 1
ATOM 920 C CA . HIS A 1 113 ? -8.689 14.316 -6.346 1.00 78.44 113 HIS A CA 1
ATOM 921 C C . HIS A 1 113 ? -7.422 14.188 -7.199 1.00 78.44 113 HIS A C 1
ATOM 923 O O . HIS A 1 113 ? -6.446 14.910 -7.014 1.00 78.44 113 HIS A O 1
ATOM 929 N N . ALA A 1 114 ? -7.420 13.228 -8.130 1.00 81.31 114 ALA A N 1
ATOM 930 C CA . ALA A 1 114 ? -6.334 13.075 -9.090 1.00 81.31 114 ALA A CA 1
ATOM 931 C C . ALA A 1 114 ? -6.339 14.213 -10.122 1.00 81.31 114 ALA A C 1
ATOM 933 O O . ALA A 1 114 ? -7.383 14.781 -10.452 1.00 81.31 114 ALA A O 1
ATOM 934 N N . ALA A 1 115 ? -5.165 14.489 -10.695 1.00 79.50 115 ALA A N 1
ATOM 935 C CA . ALA A 1 115 ? -5.014 15.481 -11.762 1.00 79.50 115 ALA A CA 1
ATOM 936 C C . ALA A 1 115 ? -5.791 15.116 -13.041 1.00 79.50 115 ALA A C 1
ATOM 938 O O . ALA A 1 115 ? -6.158 15.996 -13.817 1.00 79.50 115 ALA A O 1
ATOM 939 N N . TYR A 1 116 ? -6.025 13.821 -13.261 1.00 85.44 116 TYR A N 1
ATOM 940 C CA . TYR A 1 116 ? -6.684 13.290 -14.445 1.00 85.44 116 TYR A CA 1
ATOM 941 C C . TYR A 1 116 ? -7.651 12.183 -14.060 1.00 85.44 116 TYR A C 1
ATOM 943 O O . TYR A 1 116 ? -7.409 11.448 -13.101 1.00 85.44 116 TYR A O 1
ATOM 951 N N . ASP A 1 117 ? -8.680 12.033 -14.881 1.00 90.12 117 ASP A N 1
ATOM 952 C CA . ASP A 1 117 ? -9.368 10.761 -15.039 1.00 90.12 117 ASP A CA 1
ATOM 953 C C . ASP A 1 117 ? -8.605 9.903 -16.055 1.00 90.12 117 ASP A C 1
ATOM 955 O O . ASP A 1 117 ? -7.790 10.395 -16.846 1.00 90.12 117 ASP A O 1
ATOM 959 N N . TYR A 1 118 ? -8.848 8.599 -16.036 1.00 93.00 118 TYR A N 1
ATOM 960 C CA . TYR A 1 118 ? -8.103 7.642 -16.837 1.00 93.00 118 TYR A CA 1
ATOM 961 C C . TYR A 1 118 ? -9.055 6.711 -17.578 1.00 93.00 118 TYR A C 1
ATOM 963 O O . TYR A 1 118 ? -9.860 6.016 -16.971 1.00 93.00 118 TYR A O 1
ATOM 971 N N . MET A 1 119 ? -8.922 6.647 -18.902 1.00 92.94 119 MET A N 1
ATOM 972 C CA . MET A 1 119 ? -9.779 5.821 -19.753 1.00 92.94 119 MET A CA 1
ATOM 973 C C . MET A 1 119 ? -8.996 4.673 -20.381 1.00 92.94 119 MET A C 1
ATOM 975 O O . MET A 1 119 ? -7.881 4.844 -20.891 1.00 92.94 119 MET A O 1
ATOM 979 N N . LYS A 1 120 ? -9.598 3.483 -20.378 1.00 92.12 120 LYS A N 1
ATOM 980 C CA . LYS A 1 120 ? -9.008 2.288 -20.984 1.00 92.12 120 LYS A CA 1
ATOM 981 C C . LYS A 1 120 ? -8.814 2.486 -22.490 1.00 92.12 120 LYS A C 1
ATOM 983 O O . LYS A 1 120 ? -9.744 2.852 -23.201 1.00 92.12 120 LYS A O 1
ATOM 988 N N . GLY A 1 121 ? -7.602 2.220 -22.979 1.00 83.56 121 GLY A N 1
ATOM 989 C CA . GLY A 1 121 ? -7.266 2.330 -24.406 1.00 83.56 121 GLY A CA 1
ATOM 990 C C . GLY A 1 121 ? -7.214 3.759 -24.966 1.00 83.56 121 GLY A C 1
ATOM 991 O O . GLY A 1 121 ? -7.014 3.925 -26.168 1.00 83.56 121 GLY A O 1
ATOM 992 N N . ALA A 1 122 ? -7.367 4.788 -24.128 1.00 85.31 122 ALA A N 1
ATOM 993 C CA . ALA A 1 122 ? -7.241 6.172 -24.565 1.00 85.31 122 ALA A CA 1
ATOM 994 C C . ALA A 1 122 ? -5.784 6.538 -24.886 1.00 85.31 122 ALA A C 1
ATOM 996 O O . ALA A 1 122 ? -4.837 6.050 -24.262 1.00 85.31 122 ALA A O 1
ATOM 997 N N . THR A 1 123 ? -5.606 7.457 -25.838 1.00 85.12 123 THR A N 1
ATOM 998 C CA . THR A 1 123 ? -4.318 8.140 -26.012 1.00 85.12 123 THR A CA 1
ATOM 999 C C . THR A 1 123 ? -4.147 9.119 -24.856 1.00 85.12 123 THR A C 1
ATOM 1001 O O . THR A 1 123 ? -4.979 10.003 -24.674 1.00 85.12 123 THR A O 1
ATOM 1004 N N . SER A 1 124 ? -3.091 8.939 -24.064 1.00 83.50 124 SER A N 1
ATOM 1005 C CA . SER A 1 124 ? -2.871 9.722 -22.848 1.00 83.50 124 SER A CA 1
ATOM 1006 C C . SER A 1 124 ? -2.446 11.149 -23.184 1.00 83.50 124 SER A C 1
ATOM 1008 O O . SER A 1 124 ? -1.524 11.353 -23.977 1.00 83.50 124 SER A O 1
ATOM 1010 N N . ILE A 1 125 ? -3.073 12.134 -22.536 1.00 82.38 125 ILE A N 1
ATOM 1011 C CA . ILE A 1 125 ? -2.585 13.525 -22.522 1.00 82.38 125 ILE A CA 1
ATOM 1012 C C . ILE A 1 125 ? -1.363 13.692 -21.605 1.00 82.38 125 ILE A C 1
ATOM 1014 O O . ILE A 1 125 ? -0.630 14.675 -21.699 1.00 82.38 125 ILE A O 1
ATOM 1018 N N . SER A 1 126 ? -1.129 12.714 -20.727 1.00 81.50 126 SER A N 1
ATOM 1019 C CA . SER A 1 126 ? 0.074 12.587 -19.913 1.00 81.50 126 SER A CA 1
ATOM 1020 C C . SER A 1 126 ? 1.114 11.727 -20.635 1.00 81.50 126 SER A C 1
ATOM 1022 O O . SER A 1 126 ? 0.800 10.883 -21.472 1.00 81.50 126 SER A O 1
ATOM 1024 N N . ARG A 1 127 ? 2.389 11.875 -20.260 1.00 79.75 127 ARG A N 1
ATOM 1025 C CA . ARG A 1 127 ? 3.457 10.965 -20.717 1.00 79.75 127 ARG A CA 1
ATOM 1026 C C . ARG A 1 127 ? 3.369 9.575 -20.085 1.00 79.75 127 ARG A C 1
ATOM 1028 O O . ARG A 1 127 ? 4.145 8.696 -20.448 1.00 79.75 127 ARG A O 1
ATOM 1035 N N . TYR A 1 128 ? 2.460 9.390 -19.134 1.00 85.69 128 TYR A N 1
ATOM 1036 C CA . TYR A 1 128 ? 2.343 8.171 -18.358 1.00 85.69 128 TYR A CA 1
ATOM 1037 C C . TYR A 1 128 ? 1.027 7.438 -18.615 1.00 85.69 128 TYR A C 1
ATOM 1039 O O . TYR A 1 128 ? -0.010 8.052 -18.878 1.00 85.69 128 TYR A O 1
ATOM 1047 N N . TYR A 1 129 ? 1.107 6.113 -18.526 1.00 92.12 129 TYR A N 1
ATOM 1048 C CA . TYR A 1 129 ? 0.024 5.164 -18.749 1.00 92.12 129 TYR A CA 1
ATOM 1049 C C . TYR A 1 129 ? -0.035 4.194 -17.570 1.00 92.12 129 TYR A C 1
ATOM 1051 O O . TYR A 1 129 ? 0.885 3.382 -17.416 1.00 92.12 129 TYR A O 1
ATOM 1059 N N . PRO A 1 130 ? -1.070 4.253 -16.719 1.00 95.06 130 PRO A N 1
ATOM 1060 C CA . PRO A 1 130 ? -1.287 3.216 -15.727 1.00 95.06 130 PRO A CA 1
ATOM 1061 C C . PRO A 1 130 ? -1.526 1.865 -16.400 1.00 95.06 130 PRO A C 1
ATOM 1063 O O . PRO A 1 130 ? -2.329 1.745 -17.325 1.00 95.06 130 PRO A O 1
ATOM 1066 N N . VAL A 1 131 ? -0.829 0.842 -15.923 1.00 94.50 131 VAL A N 1
ATOM 1067 C CA . VAL A 1 131 ? -0.976 -0.546 -16.363 1.00 94.50 131 VAL A CA 1
ATOM 1068 C C . VAL A 1 131 ? -1.333 -1.378 -15.145 1.00 94.50 131 VAL A C 1
ATOM 1070 O O . VAL A 1 131 ? -0.532 -1.469 -14.213 1.00 94.50 131 VAL A O 1
ATOM 1073 N N . VAL A 1 132 ? -2.522 -1.972 -15.155 1.00 95.38 132 VAL A N 1
ATOM 1074 C CA . VAL A 1 132 ? -3.048 -2.809 -14.076 1.00 95.38 132 VAL A CA 1
ATOM 1075 C C . VAL A 1 132 ? -2.826 -4.280 -14.410 1.00 95.38 132 VAL A C 1
ATOM 1077 O O . VAL A 1 132 ? -3.105 -4.740 -15.520 1.00 95.38 132 VAL A O 1
ATOM 1080 N N . TRP A 1 133 ? -2.317 -5.008 -13.426 1.00 94.81 133 TRP A N 1
ATOM 1081 C CA . TRP A 1 133 ? -1.925 -6.406 -13.494 1.00 94.81 133 TRP A CA 1
ATOM 1082 C C . TRP A 1 133 ? -2.866 -7.249 -12.642 1.00 94.81 133 TRP A C 1
ATOM 1084 O O . TRP A 1 133 ? -3.367 -6.787 -11.612 1.00 94.81 133 TRP A O 1
ATOM 1094 N N . GLY A 1 134 ? -3.087 -8.496 -13.042 1.00 94.69 134 GLY A N 1
ATOM 1095 C CA . GLY A 1 134 ? -3.929 -9.406 -12.280 1.00 94.69 134 GLY A CA 1
ATOM 1096 C C . GLY A 1 134 ? -3.956 -10.829 -12.817 1.00 94.69 134 GLY A C 1
ATOM 1097 O O . GLY A 1 134 ? -3.302 -11.164 -13.808 1.00 94.69 134 GLY A O 1
ATOM 1098 N N . TRP A 1 135 ? -4.762 -11.660 -12.156 1.00 91.50 135 TRP A N 1
ATOM 1099 C CA . TRP A 1 135 ? -5.097 -13.017 -12.586 1.00 91.50 135 TRP A CA 1
ATOM 1100 C C . TRP A 1 135 ? -6.601 -13.23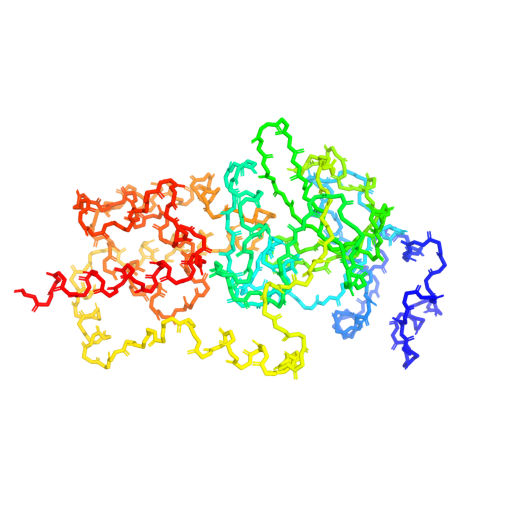9 -12.531 1.00 91.50 135 TRP A C 1
ATOM 1102 O O . TRP A 1 135 ? -7.234 -13.012 -11.498 1.00 91.50 135 TRP A O 1
ATOM 1112 N N . GLY A 1 136 ? -7.166 -13.738 -13.633 1.00 88.81 136 GLY A N 1
ATOM 1113 C CA . GLY A 1 136 ? -8.604 -13.965 -13.741 1.00 88.81 136 GLY A CA 1
ATOM 1114 C C . GLY A 1 136 ? -9.384 -12.706 -13.360 1.00 88.81 136 GLY A C 1
ATOM 1115 O O . GLY A 1 136 ? -9.200 -11.644 -13.953 1.00 88.81 136 GLY A O 1
ATOM 1116 N N . ASN A 1 137 ? -10.215 -12.815 -12.325 1.00 87.62 137 ASN A N 1
ATOM 1117 C CA . ASN A 1 137 ? -11.081 -11.727 -11.869 1.00 87.62 137 ASN A CA 1
ATOM 1118 C C . ASN A 1 137 ? -10.466 -10.847 -10.767 1.00 87.62 137 ASN A C 1
ATOM 1120 O O . ASN A 1 137 ? -11.157 -9.970 -10.252 1.00 87.62 137 ASN A O 1
ATOM 1124 N N . THR A 1 138 ? -9.196 -11.061 -10.413 1.00 91.56 138 THR A N 1
ATOM 1125 C CA . THR A 1 138 ? -8.551 -10.366 -9.295 1.00 91.56 138 THR A CA 1
ATOM 1126 C C . THR A 1 138 ? -7.497 -9.380 -9.803 1.00 91.56 138 THR A C 1
ATOM 1128 O O . THR A 1 138 ? -6.479 -9.821 -10.352 1.00 91.56 138 THR A O 1
ATOM 1131 N N . PRO A 1 139 ? -7.690 -8.062 -9.611 1.00 94.62 139 PRO A N 1
ATOM 1132 C CA . PRO A 1 139 ? -6.625 -7.086 -9.798 1.00 94.62 139 PRO A CA 1
ATOM 1133 C C . PRO A 1 139 ? -5.616 -7.203 -8.649 1.00 94.62 139 PRO A C 1
ATOM 1135 O O . PRO A 1 139 ? -5.991 -7.300 -7.482 1.00 94.62 139 PRO A O 1
ATOM 1138 N N . LEU A 1 140 ? -4.327 -7.226 -8.978 1.00 93.56 140 LEU A N 1
ATOM 1139 C CA . LEU A 1 140 ? -3.264 -7.542 -8.019 1.00 93.56 140 LEU A CA 1
ATOM 1140 C C . LEU A 1 140 ? -2.204 -6.462 -7.912 1.00 93.56 140 LEU A C 1
ATOM 1142 O O . LEU A 1 140 ? -1.566 -6.372 -6.877 1.00 93.56 140 LEU A O 1
ATOM 1146 N N . HIS A 1 141 ? -1.968 -5.674 -8.957 1.00 94.50 141 HIS A N 1
ATOM 1147 C CA . HIS A 1 141 ? -0.899 -4.679 -8.943 1.00 94.50 141 HIS A CA 1
ATOM 1148 C C . HIS A 1 141 ? -1.128 -3.603 -10.000 1.00 94.50 141 HIS A C 1
ATOM 1150 O O . HIS A 1 141 ? -1.875 -3.811 -10.953 1.00 94.50 141 HIS A O 1
ATOM 1156 N N . ALA A 1 142 ? -0.456 -2.465 -9.865 1.00 94.88 142 ALA A N 1
ATOM 1157 C CA . ALA A 1 142 ? -0.433 -1.430 -10.888 1.00 94.88 142 ALA A CA 1
ATOM 1158 C C . ALA A 1 142 ? 0.968 -0.847 -11.081 1.00 94.88 142 ALA A C 1
ATOM 1160 O O . ALA A 1 142 ? 1.801 -0.786 -10.179 1.00 94.88 142 ALA A O 1
ATOM 1161 N N . SER A 1 143 ? 1.236 -0.402 -12.295 1.00 94.25 143 SER A N 1
ATOM 1162 C CA . SER A 1 143 ? 2.518 0.170 -12.684 1.00 94.25 143 SER A CA 1
ATOM 1163 C C . SER A 1 143 ? 2.301 1.368 -13.594 1.00 94.25 143 SER A C 1
ATOM 1165 O O . SER A 1 143 ? 1.212 1.543 -14.135 1.00 94.25 143 SER A O 1
ATOM 1167 N N . LEU A 1 144 ? 3.329 2.186 -13.772 1.00 92.06 144 LEU A N 1
ATOM 1168 C CA . LEU A 1 144 ? 3.287 3.380 -14.599 1.00 92.06 144 LEU A CA 1
ATOM 1169 C C . LEU A 1 144 ? 4.215 3.202 -15.805 1.00 92.06 144 LEU A C 1
ATOM 1171 O O . LEU A 1 144 ? 5.437 3.175 -15.665 1.00 92.06 144 LEU A O 1
ATOM 1175 N N . GLY A 1 145 ? 3.640 3.038 -16.992 1.00 87.62 145 GLY A N 1
ATOM 1176 C CA . GLY A 1 145 ? 4.365 2.954 -18.258 1.00 87.62 145 GLY A CA 1
ATOM 1177 C C . GLY A 1 145 ? 4.595 4.330 -18.879 1.00 87.62 145 GLY A C 1
ATOM 1178 O O . GLY A 1 145 ? 3.792 5.238 -18.697 1.00 87.62 145 GLY A O 1
ATOM 1179 N N . GLY A 1 146 ? 5.673 4.492 -19.650 1.00 83.44 146 GLY A N 1
ATOM 1180 C CA . GLY A 1 146 ? 5.920 5.714 -20.438 1.00 83.44 146 GLY A CA 1
ATOM 1181 C C . GLY A 1 146 ? 5.202 5.750 -21.797 1.00 83.44 146 GLY A C 1
ATOM 1182 O O . GLY A 1 146 ? 5.375 6.687 -22.569 1.00 83.44 146 GLY A O 1
ATOM 1183 N N . SER A 1 147 ? 4.467 4.690 -22.136 1.00 81.50 147 SER A N 1
ATOM 1184 C CA . SER A 1 147 ? 3.729 4.515 -23.390 1.00 81.50 147 SER A CA 1
ATOM 1185 C C . SER A 1 147 ? 2.631 3.451 -23.189 1.00 81.50 147 SER A C 1
ATOM 1187 O O . SER A 1 147 ? 2.734 2.663 -22.242 1.00 81.50 147 SER A O 1
ATOM 1189 N N . PRO A 1 148 ? 1.599 3.372 -24.053 1.00 76.25 148 PRO A N 1
ATOM 1190 C CA . PRO A 1 148 ? 0.488 2.424 -23.876 1.00 76.25 148 PRO A CA 1
ATOM 1191 C C . PRO A 1 148 ? 0.903 0.953 -24.041 1.00 76.25 148 PRO A C 1
ATOM 1193 O O . PRO A 1 148 ? 0.178 0.049 -23.641 1.00 76.25 148 PRO A O 1
ATOM 1196 N N . HIS A 1 149 ? 2.083 0.702 -24.607 1.00 76.50 149 HIS A N 1
ATOM 1197 C CA . HIS A 1 149 ? 2.671 -0.630 -24.764 1.00 76.50 149 HIS A CA 1
ATOM 1198 C C . HIS A 1 149 ? 4.048 -0.687 -24.102 1.00 76.50 149 HIS A C 1
ATOM 1200 O O . HIS A 1 149 ? 4.992 -1.266 -24.634 1.00 76.50 149 HIS A O 1
ATOM 1206 N N . CYS A 1 150 ? 4.201 0.006 -22.971 1.00 78.62 150 CYS A N 1
ATOM 1207 C CA . CYS A 1 150 ? 5.485 0.102 -22.303 1.00 78.62 150 CYS A CA 1
ATOM 1208 C C . CYS A 1 150 ? 5.917 -1.269 -21.775 1.00 78.62 150 CYS A C 1
ATOM 1210 O O . CYS A 1 150 ? 5.401 -1.751 -20.772 1.00 78.62 150 CYS A O 1
ATOM 1212 N N . GLU A 1 151 ? 6.932 -1.853 -22.408 1.00 81.50 151 GLU A N 1
ATOM 1213 C CA . GLU A 1 151 ? 7.561 -3.090 -21.937 1.00 81.50 151 GLU A CA 1
ATOM 1214 C C . GLU A 1 151 ? 8.405 -2.890 -20.677 1.00 81.50 151 GLU A C 1
ATOM 1216 O O . GLU A 1 151 ? 8.951 -3.859 -20.157 1.00 81.50 151 GLU A O 1
ATOM 1221 N N . ALA A 1 152 ? 8.541 -1.652 -20.189 1.00 81.88 152 ALA A N 1
ATOM 1222 C CA . ALA A 1 152 ? 9.399 -1.353 -19.056 1.00 81.88 152 ALA A CA 1
ATOM 1223 C C . ALA A 1 152 ? 8.845 -0.268 -18.107 1.00 81.88 152 ALA A C 1
ATOM 1225 O O . ALA A 1 152 ? 9.346 0.867 -18.124 1.00 81.88 152 ALA A O 1
ATOM 1226 N N . PRO A 1 153 ? 7.782 -0.576 -17.338 1.00 88.38 153 PRO A N 1
ATOM 1227 C CA . PRO A 1 153 ? 7.115 0.378 -16.459 1.00 88.38 153 PRO A CA 1
ATOM 1228 C C . PRO A 1 153 ? 7.809 0.543 -15.094 1.00 88.38 153 PRO A C 1
ATOM 1230 O O . PRO A 1 153 ? 8.784 -0.134 -14.761 1.00 88.38 153 PRO A O 1
ATOM 1233 N N . TYR A 1 154 ? 7.269 1.466 -14.297 1.00 91.38 154 TYR A N 1
ATOM 1234 C CA . TYR A 1 154 ? 7.634 1.716 -12.905 1.00 91.38 154 TYR A CA 1
ATOM 1235 C C . TYR A 1 154 ? 6.585 1.126 -11.954 1.00 91.38 154 TYR A C 1
ATOM 1237 O O . TYR A 1 154 ? 5.402 1.433 -12.072 1.00 91.38 154 TYR A O 1
ATOM 1245 N N . SER A 1 155 ? 7.004 0.318 -10.985 1.00 91.69 155 SER A N 1
ATOM 1246 C CA . SER A 1 155 ? 6.134 -0.414 -10.061 1.00 91.69 155 SER A CA 1
ATOM 1247 C C . SER A 1 155 ? 6.507 -0.158 -8.608 1.00 91.69 155 SER A C 1
ATOM 1249 O O . SER A 1 155 ? 7.636 -0.429 -8.196 1.00 91.69 155 SER A O 1
ATOM 1251 N N . LYS A 1 156 ? 5.541 0.300 -7.805 1.00 93.50 156 LYS A N 1
ATOM 1252 C CA . LYS A 1 156 ? 5.674 0.345 -6.343 1.00 93.50 156 LYS A CA 1
ATOM 1253 C C . LYS A 1 156 ? 5.349 -1.032 -5.763 1.00 93.50 156 LYS A C 1
ATOM 1255 O O . LYS A 1 156 ? 4.198 -1.444 -5.782 1.00 93.50 156 LYS A O 1
ATOM 1260 N N . MET A 1 157 ? 6.345 -1.751 -5.261 1.00 90.12 157 MET A N 1
ATOM 1261 C CA . MET A 1 157 ? 6.188 -3.102 -4.719 1.00 90.12 157 MET A CA 1
ATOM 1262 C C . MET A 1 157 ? 6.156 -3.064 -3.197 1.00 90.12 157 MET A C 1
ATOM 1264 O O . MET A 1 157 ? 7.177 -2.799 -2.549 1.00 90.12 157 MET A O 1
ATOM 1268 N N . GLY A 1 158 ? 4.966 -3.304 -2.643 1.00 86.31 158 GLY A N 1
ATOM 1269 C CA . GLY A 1 158 ? 4.712 -3.161 -1.213 1.00 86.31 158 GLY A CA 1
ATOM 1270 C C . GLY A 1 158 ? 5.232 -1.823 -0.682 1.00 86.31 158 GLY A C 1
ATOM 1271 O O . GLY A 1 158 ? 5.172 -0.790 -1.358 1.00 86.31 158 GLY A O 1
ATOM 1272 N N . ARG A 1 159 ? 5.816 -1.843 0.516 1.00 87.94 159 ARG A N 1
ATOM 1273 C CA . ARG A 1 159 ? 6.413 -0.656 1.159 1.00 87.94 159 ARG A CA 1
ATOM 1274 C C . ARG A 1 159 ? 7.881 -0.439 0.761 1.00 87.94 159 ARG A C 1
ATOM 1276 O O . ARG A 1 159 ? 8.381 0.683 0.817 1.00 87.94 159 ARG A O 1
ATOM 1283 N N . MET A 1 160 ? 8.541 -1.473 0.246 1.00 88.00 160 MET A N 1
ATOM 1284 C CA . MET A 1 160 ? 10.002 -1.523 0.140 1.00 88.00 160 MET A CA 1
ATOM 1285 C C . MET A 1 160 ? 10.583 -0.889 -1.117 1.00 88.00 160 MET A C 1
ATOM 1287 O O . MET A 1 160 ? 11.592 -0.193 -1.035 1.00 88.00 160 MET A O 1
ATOM 1291 N N . TRP A 1 161 ? 9.977 -1.114 -2.283 1.00 91.75 161 TRP A N 1
ATOM 1292 C CA . TRP A 1 161 ? 10.652 -0.788 -3.539 1.00 91.75 161 TRP A CA 1
ATOM 1293 C C . TRP A 1 161 ? 9.781 0.021 -4.485 1.00 91.75 161 TRP A C 1
ATOM 1295 O O . TRP A 1 161 ? 8.601 -0.267 -4.657 1.00 91.75 161 TRP A O 1
ATOM 1305 N N . LEU A 1 162 ? 10.387 1.010 -5.141 1.00 93.69 162 LEU A N 1
ATOM 1306 C CA . LEU A 1 162 ? 9.904 1.548 -6.407 1.00 93.69 162 LEU A CA 1
ATOM 1307 C C . LEU A 1 162 ? 10.875 1.086 -7.488 1.00 93.69 162 LEU A C 1
ATOM 1309 O O . LEU A 1 162 ? 12.028 1.522 -7.504 1.00 93.69 162 LEU A O 1
ATOM 1313 N N . LEU A 1 163 ? 10.428 0.177 -8.348 1.00 92.75 163 LEU A N 1
ATOM 1314 C CA . LEU A 1 163 ? 11.278 -0.465 -9.341 1.00 92.75 163 LEU A CA 1
ATOM 1315 C C . LEU A 1 163 ? 10.904 -0.023 -10.742 1.00 92.75 163 LEU A C 1
ATOM 1317 O O . LEU A 1 163 ? 9.735 -0.026 -11.101 1.00 92.75 163 LEU A O 1
ATOM 1321 N N . TRP A 1 164 ? 11.904 0.284 -11.552 1.00 91.56 164 TRP A N 1
ATOM 1322 C CA . TRP A 1 164 ? 11.782 0.135 -12.993 1.00 91.56 164 TRP A CA 1
ATOM 1323 C C . TRP A 1 164 ? 12.092 -1.323 -13.337 1.00 91.56 164 TRP A C 1
ATOM 1325 O O . TRP A 1 164 ? 13.023 -1.896 -12.765 1.00 91.56 164 TRP A O 1
ATOM 1335 N N . HIS A 1 165 ? 11.328 -1.933 -14.237 1.00 90.69 165 HIS A N 1
ATOM 1336 C CA . HIS A 1 165 ? 11.530 -3.334 -14.605 1.00 90.69 165 HIS A CA 1
ATOM 1337 C C . HIS A 1 165 ? 11.004 -3.633 -16.004 1.00 90.69 165 HIS A C 1
ATOM 1339 O O . HIS A 1 165 ? 10.089 -2.956 -16.462 1.00 90.69 165 HIS A O 1
ATOM 1345 N N . LEU A 1 166 ? 11.510 -4.684 -16.655 1.00 89.31 166 LEU A N 1
ATOM 1346 C CA . LEU A 1 166 ? 10.857 -5.238 -17.846 1.00 89.31 166 LEU A CA 1
ATOM 1347 C C . LEU A 1 166 ? 9.552 -5.961 -17.473 1.00 89.31 166 LEU A C 1
ATOM 1349 O O . LEU A 1 166 ? 9.445 -6.587 -16.416 1.00 89.31 166 LEU A O 1
ATOM 1353 N N . VAL A 1 167 ? 8.548 -5.920 -18.350 1.00 88.12 167 VAL A N 1
ATOM 1354 C CA . VAL A 1 167 ? 7.237 -6.551 -18.115 1.00 88.12 167 VAL A CA 1
ATOM 1355 C C . VAL A 1 167 ? 7.364 -8.061 -17.915 1.00 88.12 167 VAL A C 1
ATOM 1357 O O . VAL A 1 167 ? 6.713 -8.635 -17.037 1.00 88.12 167 VAL A O 1
ATOM 1360 N N . SER A 1 168 ? 8.240 -8.705 -18.687 1.00 87.19 168 SER A N 1
ATOM 1361 C CA . SER A 1 168 ? 8.488 -10.150 -18.628 1.00 87.19 168 SER A CA 1
ATOM 1362 C C . SER A 1 168 ? 8.953 -10.633 -17.254 1.00 87.19 168 SER A C 1
ATOM 1364 O O . SER A 1 168 ? 8.744 -11.792 -16.919 1.00 87.19 168 SER A O 1
ATOM 1366 N N . VAL A 1 169 ? 9.539 -9.752 -16.443 1.00 86.38 169 VAL A N 1
ATOM 1367 C CA . VAL A 1 169 ? 10.166 -10.098 -15.163 1.00 86.38 169 VAL A CA 1
ATOM 1368 C C . VAL A 1 169 ? 9.147 -10.393 -14.071 1.00 86.38 169 VAL A C 1
ATOM 1370 O O . VAL A 1 169 ? 9.353 -11.292 -13.256 1.00 86.38 169 VAL A O 1
ATOM 1373 N N . PHE A 1 170 ? 8.045 -9.642 -14.056 1.00 87.94 170 PHE A N 1
ATOM 1374 C CA . PHE A 1 170 ? 6.968 -9.827 -13.081 1.00 87.94 170 PHE A CA 1
ATOM 1375 C C . PHE A 1 170 ? 5.792 -10.620 -13.633 1.00 87.94 170 PHE A C 1
ATOM 1377 O O . PHE A 1 170 ? 5.000 -11.145 -12.850 1.00 87.94 170 PHE A O 1
ATOM 1384 N N . SER A 1 171 ? 5.706 -10.754 -14.959 1.00 85.31 171 SER A N 1
ATOM 1385 C CA . SER A 1 171 ? 4.675 -11.557 -15.608 1.00 85.31 171 SER A CA 1
ATOM 1386 C C . SER A 1 171 ? 4.716 -13.002 -15.113 1.00 85.31 171 SER A C 1
ATOM 1388 O O . SER A 1 171 ? 5.775 -13.624 -15.072 1.00 85.31 171 SER A O 1
ATOM 1390 N N . ASN A 1 172 ? 3.551 -13.544 -14.762 1.00 83.94 172 ASN A N 1
ATOM 1391 C CA . ASN A 1 172 ? 3.361 -14.885 -14.192 1.00 83.94 172 ASN A CA 1
ATOM 1392 C C . ASN A 1 172 ? 3.990 -15.108 -12.801 1.00 83.94 172 ASN A C 1
ATOM 1394 O O . ASN A 1 172 ? 3.858 -16.201 -12.251 1.00 83.94 172 ASN A O 1
ATOM 1398 N N . GLY A 1 173 ? 4.644 -14.100 -12.217 1.00 88.12 173 GLY A N 1
ATOM 1399 C CA . GLY A 1 173 ? 4.919 -14.054 -10.780 1.00 88.12 173 GLY A CA 1
ATOM 1400 C C . GLY A 1 173 ? 3.690 -13.569 -10.016 1.00 88.12 173 GLY A C 1
ATOM 1401 O O . GLY A 1 173 ? 2.643 -13.381 -10.617 1.00 88.12 173 GLY A O 1
ATOM 1402 N N . MET A 1 174 ? 3.797 -13.312 -8.710 1.00 91.00 174 MET A N 1
ATOM 1403 C CA . MET A 1 174 ? 2.640 -13.075 -7.813 1.00 91.00 174 MET A CA 1
ATOM 1404 C C . MET A 1 174 ? 1.624 -11.981 -8.221 1.00 91.00 174 MET A C 1
ATOM 1406 O O . MET A 1 174 ? 0.554 -11.908 -7.624 1.00 91.00 174 MET A O 1
ATOM 1410 N N . TYR A 1 175 ? 1.945 -11.121 -9.188 1.00 92.19 175 TYR A N 1
ATOM 1411 C CA . TYR A 1 175 ? 1.059 -10.068 -9.696 1.00 92.19 175 TYR A CA 1
ATOM 1412 C C . TYR A 1 175 ? 0.302 -10.451 -10.975 1.00 92.19 175 TYR A C 1
ATOM 1414 O O . TYR A 1 175 ? -0.487 -9.657 -11.484 1.00 92.19 175 TYR A O 1
ATOM 1422 N N . GLY A 1 176 ? 0.522 -11.655 -11.497 1.00 92.19 176 GLY A N 1
ATOM 1423 C CA . GLY A 1 176 ? -0.088 -12.129 -12.728 1.00 92.19 176 GLY A CA 1
ATOM 1424 C C . GLY A 1 176 ? 0.486 -11.482 -13.971 1.00 92.19 176 GLY A C 1
ATOM 1425 O O . GLY A 1 176 ? 1.702 -11.442 -14.146 1.00 92.19 176 GLY A O 1
ATOM 1426 N N . VAL A 1 177 ? -0.381 -11.058 -14.880 1.00 93.38 177 VAL A N 1
ATOM 1427 C CA . VAL A 1 177 ? 0.008 -10.473 -16.171 1.00 93.38 177 VAL A CA 1
ATOM 1428 C C . VAL A 1 177 ? -0.598 -9.079 -16.319 1.00 93.38 177 VAL A C 1
ATOM 1430 O O . VAL A 1 177 ? -1.595 -8.793 -15.655 1.00 93.38 177 VAL A O 1
ATOM 1433 N N . PRO A 1 178 ? -0.041 -8.201 -17.171 1.00 92.88 178 PRO A N 1
ATOM 1434 C CA . PRO A 1 178 ? -0.714 -6.959 -17.539 1.00 92.88 178 PRO A CA 1
ATOM 1435 C C . PRO A 1 178 ? -2.078 -7.266 -18.171 1.00 92.88 178 PRO A C 1
ATOM 1437 O O . PRO A 1 178 ? -2.155 -8.077 -19.094 1.00 92.88 178 PRO A O 1
ATOM 1440 N N . VAL A 1 179 ? -3.144 -6.629 -17.686 1.00 93.62 179 VAL A N 1
ATOM 1441 C CA . VAL A 1 179 ? -4.520 -6.872 -18.159 1.00 93.62 179 VAL A CA 1
ATOM 1442 C C . VAL A 1 179 ? -5.127 -5.620 -18.777 1.00 93.62 179 VAL A C 1
ATOM 1444 O O . VAL A 1 179 ? -5.710 -5.685 -19.858 1.00 93.62 179 VAL A O 1
ATOM 1447 N N . GLU A 1 180 ? -5.008 -4.472 -18.107 1.00 93.31 180 GLU A N 1
ATOM 1448 C CA . GLU A 1 180 ? -5.616 -3.223 -18.565 1.00 93.31 180 GLU A CA 1
ATOM 1449 C C . GLU A 1 180 ? -4.594 -2.088 -18.581 1.00 93.31 180 GLU A C 1
ATOM 1451 O O . GLU A 1 180 ? -3.774 -1.949 -17.677 1.00 93.31 180 GLU A O 1
ATOM 1456 N N . THR A 1 181 ? -4.637 -1.271 -19.631 1.00 94.12 181 THR A N 1
ATOM 1457 C CA . THR A 1 181 ? -3.820 -0.064 -19.759 1.00 94.12 181 THR A CA 1
ATOM 1458 C C . THR A 1 181 ? -4.726 1.134 -19.964 1.00 94.12 181 THR A C 1
ATOM 1460 O O . THR A 1 181 ? -5.644 1.103 -20.791 1.00 94.12 181 THR A O 1
ATOM 1463 N N . TYR A 1 182 ? -4.445 2.185 -19.209 1.00 95.06 182 TYR A N 1
ATOM 1464 C CA . TYR A 1 182 ? -5.227 3.403 -19.184 1.00 95.06 182 TYR A CA 1
ATOM 1465 C C . TYR A 1 182 ? -4.409 4.578 -19.718 1.00 95.06 182 TYR A C 1
ATOM 1467 O O . TYR A 1 182 ? -3.204 4.669 -19.484 1.00 95.06 182 TYR A O 1
ATOM 1475 N N . GLY A 1 183 ? -5.072 5.482 -20.434 1.00 93.00 183 GLY A N 1
ATOM 1476 C CA . GLY A 1 183 ? -4.531 6.786 -20.803 1.00 93.00 183 GLY A CA 1
ATOM 1477 C C . GLY A 1 183 ? -5.182 7.876 -19.963 1.00 93.00 183 GLY A C 1
ATOM 1478 O O . GLY A 1 183 ? -6.394 7.840 -19.753 1.00 93.00 183 GLY A O 1
ATOM 1479 N N . ALA A 1 184 ? -4.391 8.838 -19.485 1.00 91.31 184 ALA A N 1
ATOM 1480 C CA . ALA A 1 184 ? -4.926 10.026 -18.831 1.00 91.31 184 ALA A CA 1
ATOM 1481 C C . ALA A 1 184 ? -5.743 10.831 -19.843 1.00 91.31 184 ALA A C 1
ATOM 1483 O O . ALA A 1 184 ? -5.290 11.060 -20.968 1.00 91.31 184 ALA A O 1
ATOM 1484 N N . VAL A 1 185 ? -6.921 11.282 -19.440 1.00 89.00 185 VAL A N 1
ATOM 1485 C CA . VAL A 1 185 ? -7.788 12.147 -20.240 1.00 89.00 185 VAL A CA 1
ATOM 1486 C C . VAL A 1 185 ? -8.024 13.455 -19.503 1.00 89.00 185 VAL A C 1
ATOM 1488 O O . VAL A 1 185 ? -7.824 13.546 -18.290 1.00 89.00 185 VAL A O 1
ATOM 1491 N N . SER A 1 186 ? -8.392 14.504 -20.241 1.00 72.31 186 SER A N 1
ATOM 1492 C CA . SER A 1 186 ? -8.728 15.776 -19.608 1.00 72.31 186 SER A CA 1
ATOM 1493 C C . SER A 1 186 ? -9.892 15.553 -18.646 1.00 72.31 186 SER A C 1
ATOM 1495 O O . SER A 1 186 ? -10.896 14.975 -19.071 1.00 72.31 186 SER A O 1
ATOM 1497 N N . PRO A 1 187 ? -9.791 16.013 -17.387 1.00 62.69 187 PRO A N 1
ATOM 1498 C CA . PRO A 1 187 ? -10.959 16.047 -16.525 1.00 62.69 187 PRO A CA 1
ATOM 1499 C C . PRO A 1 187 ? -12.035 16.909 -17.199 1.00 62.69 187 PRO A C 1
ATOM 1501 O O . PRO A 1 187 ? -11.735 17.803 -17.994 1.00 62.69 187 PRO A O 1
ATOM 1504 N N . THR A 1 188 ? -13.303 16.711 -16.858 1.00 55.84 188 THR A N 1
ATOM 1505 C CA . THR A 1 188 ? -14.411 17.560 -17.338 1.00 55.84 188 THR A CA 1
ATOM 1506 C C . THR A 1 188 ? -14.337 19.024 -16.851 1.00 55.84 188 THR A C 1
ATOM 1508 O O . THR A 1 188 ? -15.261 19.798 -17.096 1.00 55.84 188 THR A O 1
ATOM 1511 N N . ARG A 1 189 ? -13.246 19.438 -16.186 1.00 48.94 189 ARG A N 1
ATOM 1512 C CA . ARG A 1 189 ? -12.924 20.823 -15.800 1.00 48.94 189 ARG A CA 1
ATOM 1513 C C . ARG A 1 189 ? -11.774 21.378 -16.646 1.00 48.94 189 ARG A C 1
ATOM 1515 O O . ARG A 1 189 ? -10.858 20.654 -17.022 1.00 48.94 189 ARG A O 1
ATOM 1522 N N . SER A 1 190 ? -11.831 22.674 -16.960 1.00 42.34 190 SER A N 1
ATOM 1523 C CA . SER A 1 190 ? -10.907 23.302 -17.912 1.00 42.34 190 SER A CA 1
ATOM 1524 C C . SER A 1 190 ? -9.449 23.274 -17.432 1.00 42.34 190 SER A C 1
ATOM 1526 O O . SER A 1 190 ? -9.156 23.595 -16.284 1.00 42.34 190 SER A O 1
ATOM 1528 N N . LEU A 1 191 ? -8.538 22.939 -18.349 1.00 44.12 191 LEU A N 1
ATOM 1529 C CA . LEU A 1 191 ? -7.095 22.762 -18.131 1.00 44.12 191 LEU A CA 1
ATOM 1530 C C . LEU A 1 191 ? -6.333 24.029 -17.684 1.00 44.12 191 LEU A C 1
ATOM 1532 O O . LEU A 1 191 ? -5.158 23.929 -17.347 1.00 44.12 191 LEU A O 1
ATOM 1536 N N . SER A 1 192 ? -6.948 25.216 -17.692 1.00 45.19 192 SER A N 1
ATOM 1537 C CA . SER A 1 192 ? -6.261 26.488 -17.411 1.00 45.19 192 SER A CA 1
ATOM 1538 C C . SER A 1 192 ? -6.026 26.792 -15.925 1.00 45.19 192 SER A C 1
ATOM 1540 O O . SER A 1 192 ? -5.406 27.806 -15.625 1.00 45.19 192 SER A O 1
ATOM 1542 N N . GLU A 1 193 ? -6.490 25.944 -15.003 1.00 46.06 193 GLU A N 1
ATOM 1543 C CA . GLU A 1 193 ? -6.386 26.172 -13.546 1.00 46.06 193 GLU A CA 1
ATOM 1544 C C . GLU A 1 193 ? -5.440 25.194 -12.819 1.00 46.06 193 GLU A C 1
ATOM 1546 O O . GLU A 1 193 ? -5.285 25.272 -11.604 1.00 46.06 193 GLU A O 1
ATOM 1551 N N . ILE A 1 194 ? -4.801 24.260 -13.529 1.00 51.78 194 ILE A N 1
ATOM 1552 C CA . ILE A 1 194 ? -4.195 23.074 -12.905 1.00 51.78 194 ILE A CA 1
ATOM 1553 C C . ILE A 1 194 ? -2.662 23.113 -13.021 1.00 51.78 194 ILE A C 1
ATOM 1555 O O . ILE A 1 194 ? -2.075 22.546 -13.941 1.00 51.78 194 ILE A O 1
ATOM 1559 N N . ASP A 1 195 ? -2.003 23.777 -12.066 1.00 52.38 195 ASP A N 1
ATOM 1560 C CA . ASP A 1 195 ? -0.576 23.568 -11.775 1.00 52.38 195 ASP A CA 1
ATOM 1561 C C . ASP A 1 195 ? -0.423 22.275 -10.946 1.00 52.38 195 ASP A C 1
ATOM 1563 O O . ASP A 1 195 ? -1.185 22.032 -10.012 1.00 52.38 195 ASP A O 1
ATOM 1567 N N . ALA A 1 196 ? 0.562 21.431 -11.261 1.00 50.00 196 ALA A N 1
ATOM 1568 C CA . ALA A 1 196 ? 0.854 20.208 -10.511 1.00 50.00 196 ALA A CA 1
ATOM 1569 C C . ALA A 1 196 ? 1.200 20.484 -9.032 1.00 50.00 196 ALA A C 1
ATOM 1571 O O . ALA A 1 196 ? 0.920 19.644 -8.176 1.00 50.00 196 ALA A O 1
ATOM 1572 N N . ASN A 1 197 ? 1.756 21.661 -8.719 1.00 49.56 197 ASN A N 1
ATOM 1573 C CA . ASN A 1 197 ? 1.966 22.100 -7.336 1.00 49.56 197 ASN A CA 1
ATOM 1574 C C . ASN A 1 197 ? 0.657 22.543 -6.667 1.00 49.56 197 ASN A C 1
ATOM 1576 O O . ASN A 1 197 ? 0.411 22.163 -5.525 1.00 49.56 197 ASN A O 1
ATOM 1580 N N . ALA A 1 198 ? -0.221 23.238 -7.398 1.00 48.97 198 ALA A N 1
ATOM 1581 C CA . ALA A 1 198 ? -1.560 23.575 -6.915 1.00 48.97 198 ALA A CA 1
ATOM 1582 C C . ALA A 1 198 ? -2.417 22.317 -6.694 1.00 48.97 198 ALA A C 1
ATOM 1584 O O . ALA A 1 198 ? -3.210 22.274 -5.767 1.00 48.97 198 ALA A O 1
ATOM 1585 N N . MET A 1 199 ? -2.229 21.253 -7.484 1.00 52.06 199 MET A N 1
ATOM 1586 C CA . MET A 1 199 ? -2.890 19.956 -7.272 1.00 52.06 199 MET A CA 1
ATOM 1587 C C . MET A 1 199 ? -2.367 19.200 -6.054 1.00 52.06 199 MET A C 1
ATOM 1589 O O . MET A 1 199 ? -3.135 18.493 -5.404 1.00 52.06 199 MET A O 1
ATOM 1593 N N . LYS A 1 200 ? -1.077 19.338 -5.733 1.00 48.88 200 LYS A N 1
ATOM 1594 C CA . LYS A 1 200 ? -0.518 18.792 -4.496 1.00 48.88 200 LYS A CA 1
ATOM 1595 C C . LYS A 1 200 ? -1.112 19.511 -3.284 1.00 48.88 200 LYS A C 1
ATOM 1597 O O . LYS A 1 200 ? -1.605 18.833 -2.393 1.00 48.88 200 LYS A O 1
ATOM 1602 N N . GLU A 1 201 ? -1.160 20.843 -3.313 1.00 48.88 201 GLU A N 1
ATOM 1603 C CA . GLU A 1 201 ? -1.822 21.640 -2.273 1.00 48.88 201 GLU A CA 1
ATOM 1604 C C . GLU A 1 201 ? -3.318 21.301 -2.178 1.00 48.88 201 GLU A C 1
ATOM 1606 O O . GLU A 1 201 ? -3.791 20.982 -1.101 1.00 48.88 201 GLU A O 1
ATOM 1611 N N . ILE A 1 202 ? -4.053 21.221 -3.290 1.00 44.66 202 ILE A N 1
ATOM 1612 C CA . ILE A 1 202 ? -5.490 20.883 -3.314 1.00 44.66 202 ILE A CA 1
ATOM 1613 C C . ILE A 1 202 ? -5.764 19.443 -2.837 1.00 44.66 202 ILE A C 1
ATOM 1615 O O . ILE A 1 202 ? -6.740 19.206 -2.129 1.00 44.66 202 ILE A O 1
ATOM 1619 N N . SER A 1 203 ? -4.916 18.462 -3.167 1.00 45.19 203 SER A N 1
ATOM 1620 C CA . SER A 1 203 ? -5.048 17.099 -2.625 1.00 45.19 203 SER A CA 1
ATOM 1621 C C . SER A 1 203 ? -4.668 17.012 -1.142 1.00 45.19 203 SER A C 1
ATOM 1623 O O . SER A 1 203 ? -5.135 16.086 -0.474 1.00 45.19 203 SER A O 1
ATOM 1625 N N . GLU A 1 204 ? -3.797 17.893 -0.647 1.00 48.50 204 GLU A N 1
ATOM 1626 C CA . GLU A 1 204 ? -3.423 17.993 0.769 1.00 48.50 204 GLU A CA 1
ATOM 1627 C C . GLU A 1 204 ? -4.488 18.760 1.582 1.00 48.50 204 GLU A C 1
ATOM 1629 O O . GLU A 1 204 ? -4.700 18.429 2.746 1.00 48.50 204 GLU A O 1
ATOM 1634 N N . ASP A 1 205 ? -5.221 19.692 0.959 1.00 42.22 205 ASP A N 1
ATOM 1635 C CA . ASP A 1 205 ? -6.218 20.568 1.602 1.00 42.22 205 ASP A CA 1
ATOM 1636 C C . ASP A 1 205 ? -7.655 19.985 1.613 1.00 42.22 205 ASP A C 1
ATOM 1638 O O . ASP A 1 205 ? -8.495 20.422 2.397 1.00 42.22 205 ASP A O 1
ATOM 1642 N N . ILE A 1 206 ? -7.965 18.983 0.770 1.00 47.81 206 ILE A N 1
ATOM 1643 C CA . ILE A 1 206 ? -9.343 18.454 0.580 1.00 47.81 206 ILE A CA 1
ATOM 1644 C C . ILE A 1 206 ? -9.583 17.068 1.209 1.00 47.81 206 ILE A C 1
ATOM 1646 O O . ILE A 1 206 ? -10.728 16.649 1.391 1.00 47.81 206 ILE A O 1
ATOM 1650 N N . HIS A 1 207 ? -8.537 16.349 1.620 1.00 58.56 207 HIS A N 1
ATOM 1651 C CA . HIS A 1 207 ? -8.720 15.201 2.515 1.00 58.56 207 HIS A CA 1
ATOM 1652 C C . HIS A 1 207 ? -9.313 15.720 3.831 1.00 58.56 207 HIS A C 1
ATOM 1654 O O . HIS A 1 207 ? -8.795 16.717 4.331 1.00 58.56 207 HIS A O 1
ATOM 1660 N N . GLU A 1 208 ? -10.375 15.117 4.400 1.00 66.81 208 GLU A N 1
ATOM 1661 C CA . GLU A 1 208 ? -10.893 15.648 5.675 1.00 66.81 208 GLU A CA 1
ATOM 1662 C C . GLU A 1 208 ? -9.727 15.677 6.661 1.00 66.81 208 GLU A C 1
ATOM 1664 O O . GLU A 1 208 ? -9.135 14.634 6.963 1.00 66.81 208 GLU A O 1
ATOM 1669 N N . ASN A 1 209 ? -9.365 16.881 7.104 1.00 72.69 209 ASN A N 1
ATOM 1670 C CA . ASN A 1 209 ? -8.204 17.097 7.946 1.00 72.69 209 ASN A CA 1
ATOM 1671 C C . ASN A 1 209 ? -8.545 16.646 9.370 1.00 72.69 209 ASN A C 1
ATOM 1673 O O . ASN A 1 209 ? -8.847 17.442 10.261 1.00 72.69 209 ASN A O 1
ATOM 1677 N N . ILE A 1 210 ? -8.597 15.326 9.553 1.00 85.19 210 ILE A N 1
ATOM 1678 C CA . ILE A 1 210 ? -8.921 14.691 10.820 1.00 85.19 210 ILE A CA 1
ATOM 1679 C C . ILE A 1 210 ? -7.692 14.809 11.713 1.00 85.19 210 ILE A C 1
ATOM 1681 O O . ILE A 1 210 ? -6.753 14.016 11.632 1.00 85.19 210 ILE A O 1
ATOM 1685 N N . ILE A 1 211 ? -7.736 15.808 12.588 1.00 88.31 211 ILE A N 1
ATOM 1686 C CA . ILE A 1 211 ? -6.775 16.007 13.667 1.00 88.31 211 ILE A CA 1
ATOM 1687 C C . ILE A 1 211 ? -7.432 15.561 14.976 1.00 88.31 211 ILE A C 1
ATOM 1689 O O . ILE A 1 211 ? -8.584 15.900 15.276 1.00 88.31 211 ILE A O 1
ATOM 1693 N N . PHE A 1 212 ? -6.702 14.768 15.758 1.00 93.44 212 PHE A N 1
ATOM 1694 C CA . PHE A 1 212 ? -7.126 14.348 17.090 1.00 93.44 212 PHE A CA 1
ATOM 1695 C C . PHE A 1 212 ? -6.679 15.388 18.113 1.00 93.44 212 PHE A C 1
ATOM 1697 O O . PHE A 1 212 ? -5.501 15.735 18.201 1.00 93.44 212 PHE A O 1
ATOM 1704 N N . SER A 1 213 ? -7.635 15.908 18.870 1.00 95.12 213 SER A N 1
ATOM 1705 C CA . SER A 1 213 ? -7.396 16.881 19.929 1.00 95.12 213 SER A CA 1
ATOM 1706 C C . SER A 1 213 ? -6.651 16.250 21.116 1.00 95.12 213 SER A C 1
ATOM 1708 O O . SER A 1 213 ? -6.723 15.034 21.323 1.00 95.12 213 SER A O 1
ATOM 1710 N N . PRO A 1 214 ? -5.977 17.056 21.956 1.00 96.25 214 PRO A N 1
ATOM 1711 C CA . PRO A 1 214 ? -5.328 16.555 23.167 1.00 96.25 214 PRO A CA 1
ATOM 1712 C C . PRO A 1 214 ? -6.268 15.775 24.101 1.00 96.25 214 PRO A C 1
ATOM 1714 O O . PRO A 1 214 ? -5.846 14.789 24.707 1.00 96.25 214 PRO A O 1
ATOM 1717 N N . ASP A 1 215 ? -7.540 16.173 24.189 1.00 95.94 215 ASP A N 1
ATOM 1718 C CA . ASP A 1 215 ? -8.540 15.493 25.019 1.00 95.94 215 ASP A CA 1
ATOM 1719 C C . ASP A 1 215 ? -8.892 14.105 24.473 1.00 95.94 215 ASP A C 1
ATOM 1721 O O . ASP A 1 215 ? -8.959 13.139 25.237 1.00 95.94 215 ASP A O 1
ATOM 1725 N N . GLU A 1 216 ? -9.033 13.975 23.152 1.00 97.06 216 GLU A N 1
ATOM 1726 C CA . GLU A 1 216 ? -9.243 12.686 22.485 1.00 97.06 216 GLU A CA 1
ATOM 1727 C C . GLU A 1 216 ? -8.043 11.750 22.680 1.00 97.06 216 GLU A C 1
ATOM 1729 O O . GLU A 1 216 ? -8.210 10.578 23.023 1.00 97.06 216 GLU A O 1
ATOM 1734 N N . LEU A 1 217 ? -6.819 12.267 22.543 1.00 96.81 217 LEU A N 1
ATOM 1735 C CA . LEU A 1 217 ? -5.600 11.488 22.787 1.00 96.81 217 LEU A CA 1
ATOM 1736 C C . LEU A 1 217 ? -5.498 11.042 24.254 1.00 96.81 217 LEU A C 1
ATOM 1738 O O . LEU A 1 217 ? -5.173 9.889 24.545 1.00 96.81 217 LEU A O 1
ATOM 1742 N N . MET A 1 218 ? -5.833 11.924 25.199 1.00 95.88 218 MET A N 1
ATOM 1743 C CA . MET A 1 218 ? -5.854 11.587 26.622 1.00 95.88 218 MET A CA 1
ATOM 1744 C C . MET A 1 218 ? -6.927 10.538 26.945 1.00 95.88 218 MET A C 1
ATOM 1746 O O . MET A 1 218 ? -6.714 9.675 27.801 1.00 95.88 218 MET A O 1
ATOM 1750 N N . MET A 1 219 ? -8.071 10.584 26.270 1.00 96.25 219 MET A N 1
ATOM 1751 C CA . MET A 1 219 ? -9.130 9.592 26.405 1.00 96.25 219 MET A CA 1
ATOM 1752 C C . MET A 1 219 ? -8.680 8.204 25.927 1.00 96.25 219 MET A C 1
ATOM 1754 O O . MET A 1 219 ? -8.900 7.222 26.643 1.00 96.25 219 MET A O 1
ATOM 1758 N N . ILE A 1 220 ? -7.995 8.125 24.780 1.00 97.00 220 ILE A N 1
ATOM 1759 C CA . ILE A 1 220 ? -7.374 6.882 24.288 1.00 97.00 220 ILE A CA 1
ATOM 1760 C C . ILE A 1 220 ? -6.400 6.347 25.340 1.00 97.00 220 ILE A C 1
ATOM 1762 O O . ILE A 1 220 ? -6.560 5.217 25.803 1.00 97.00 220 ILE A O 1
ATOM 1766 N N . ALA A 1 221 ? -5.477 7.185 25.822 1.00 96.19 221 ALA A N 1
ATOM 1767 C CA . ALA A 1 221 ? -4.495 6.792 26.833 1.00 96.19 221 ALA A CA 1
ATOM 1768 C C . ALA A 1 221 ? -5.142 6.290 28.142 1.00 96.19 221 ALA A C 1
ATOM 1770 O O . ALA A 1 221 ? -4.638 5.367 28.786 1.00 96.19 221 ALA A O 1
ATOM 1771 N N . ARG A 1 222 ? -6.283 6.860 28.559 1.00 95.88 222 ARG A N 1
ATOM 1772 C CA . ARG A 1 222 ? -7.041 6.376 29.730 1.00 95.88 222 ARG A CA 1
ATOM 1773 C C . ARG A 1 222 ? -7.625 4.981 29.500 1.00 95.88 222 ARG A C 1
ATOM 1775 O O . ARG A 1 222 ? -7.550 4.156 30.406 1.00 95.88 222 ARG A O 1
ATOM 1782 N N . LYS A 1 223 ? -8.178 4.706 28.316 1.00 95.81 223 LYS A N 1
ATOM 1783 C CA . LYS A 1 223 ? -8.737 3.388 27.954 1.00 95.81 223 LYS A CA 1
ATOM 1784 C C . LYS A 1 223 ? -7.636 2.336 27.766 1.00 95.81 223 LYS A C 1
ATOM 1786 O O . LYS A 1 223 ? -7.805 1.188 28.168 1.00 95.81 223 LYS A O 1
ATOM 1791 N N . VAL A 1 224 ? -6.473 2.727 27.249 1.00 96.25 224 VAL A N 1
ATOM 1792 C CA . VAL A 1 224 ? -5.288 1.857 27.152 1.00 96.25 224 VAL A CA 1
ATOM 1793 C C . VAL A 1 224 ? -4.842 1.363 28.527 1.00 96.25 224 VAL A C 1
ATOM 1795 O O . VAL A 1 224 ? -4.613 0.170 28.703 1.00 96.25 224 VAL A O 1
ATOM 1798 N N . LYS A 1 225 ? -4.821 2.235 29.545 1.00 94.25 225 LYS A N 1
ATOM 1799 C CA . LYS A 1 225 ? -4.439 1.857 30.922 1.00 94.25 225 LYS A CA 1
ATOM 1800 C C . LYS A 1 225 ? -5.317 0.769 31.548 1.00 94.25 225 LYS A C 1
ATOM 1802 O O . LYS A 1 225 ? -4.888 0.143 32.512 1.00 94.25 225 LYS A O 1
ATOM 1807 N N . THR A 1 226 ? -6.532 0.553 31.042 1.00 92.06 226 THR A N 1
ATOM 1808 C CA . THR A 1 226 ? -7.424 -0.511 31.531 1.00 92.06 226 THR A CA 1
ATOM 1809 C C . THR A 1 226 ? -7.203 -1.855 30.835 1.00 92.06 226 THR A C 1
ATOM 1811 O O . THR A 1 226 ? -7.771 -2.858 31.264 1.00 92.06 226 THR A O 1
ATOM 1814 N N . CYS A 1 227 ? -6.401 -1.890 29.768 1.00 93.25 227 CYS A N 1
ATOM 1815 C CA . CYS A 1 227 ? -6.131 -3.106 29.010 1.00 93.25 227 CYS A CA 1
ATOM 1816 C C . CYS A 1 227 ? -5.174 -4.024 29.778 1.00 93.25 227 CYS A C 1
ATOM 1818 O O . CYS A 1 227 ? -4.186 -3.579 30.366 1.00 93.25 227 CYS A O 1
ATOM 1820 N N . ARG A 1 228 ? -5.470 -5.324 29.760 1.00 90.19 228 ARG A N 1
ATOM 1821 C CA . ARG A 1 228 ? -4.580 -6.370 30.281 1.00 90.19 228 ARG A CA 1
ATOM 1822 C C . ARG A 1 228 ? -3.647 -6.844 29.168 1.00 90.19 228 ARG A C 1
ATOM 1824 O O . ARG A 1 228 ? -3.930 -6.627 27.995 1.00 90.19 228 ARG A O 1
ATOM 1831 N N . ASP A 1 229 ? -2.541 -7.478 29.546 1.00 87.31 229 ASP A N 1
ATOM 1832 C CA . ASP A 1 229 ? -1.593 -8.117 28.622 1.00 87.31 229 ASP A CA 1
ATOM 1833 C C . ASP A 1 229 ? -1.029 -7.197 27.522 1.00 87.31 229 ASP A C 1
ATOM 1835 O O . ASP A 1 229 ? -0.712 -7.646 26.418 1.00 87.31 229 ASP A O 1
ATOM 1839 N N . SER A 1 230 ? -0.842 -5.908 27.835 1.00 93.25 230 SER A N 1
ATOM 1840 C CA . SER A 1 230 ? -0.277 -4.924 26.901 1.00 93.25 230 SER A CA 1
ATOM 1841 C C . SER A 1 230 ? 1.092 -5.349 26.366 1.00 93.25 230 SER A C 1
ATOM 1843 O O . SER A 1 230 ? 1.348 -5.203 25.180 1.00 93.25 230 SER A O 1
ATOM 1845 N N . SER A 1 231 ? 1.946 -5.971 27.184 1.00 95.56 231 SER A N 1
ATOM 1846 C CA . SER A 1 231 ? 3.258 -6.466 26.741 1.00 95.56 231 SER A CA 1
ATOM 1847 C C . SER A 1 231 ? 3.167 -7.544 25.655 1.00 95.56 231 SER A C 1
ATOM 1849 O O . SER A 1 231 ? 3.951 -7.531 24.706 1.00 95.56 231 SER A O 1
ATOM 1851 N N . ARG A 1 232 ? 2.199 -8.463 25.765 1.00 96.94 232 ARG A N 1
ATOM 1852 C CA . ARG A 1 232 ? 1.962 -9.499 24.752 1.00 96.94 232 ARG A CA 1
ATOM 1853 C C . ARG A 1 232 ? 1.425 -8.881 23.465 1.00 96.94 232 ARG A C 1
ATOM 1855 O O . ARG A 1 232 ? 1.899 -9.244 22.391 1.00 96.94 232 ARG A O 1
ATOM 1862 N N . PHE A 1 233 ? 0.478 -7.947 23.579 1.00 98.12 233 PHE A N 1
ATOM 1863 C CA . PHE A 1 233 ? -0.036 -7.197 22.432 1.00 98.12 233 PHE A CA 1
ATOM 1864 C C . PHE A 1 233 ? 1.096 -6.473 21.697 1.00 98.12 233 PHE A C 1
ATOM 1866 O O . PHE A 1 233 ? 1.228 -6.631 20.490 1.00 98.12 233 PHE A O 1
ATOM 1873 N N . GLU A 1 234 ? 1.946 -5.741 22.421 1.00 97.88 234 GLU A N 1
ATOM 1874 C CA . GLU A 1 234 ? 3.066 -4.987 21.850 1.00 97.88 234 GLU A CA 1
ATOM 1875 C C . GLU A 1 234 ? 4.029 -5.879 21.061 1.00 97.88 234 GLU A C 1
ATOM 1877 O O . GLU A 1 234 ? 4.383 -5.554 19.928 1.00 97.88 234 GLU A O 1
ATOM 1882 N N . SER A 1 235 ? 4.419 -7.029 21.621 1.00 98.00 235 SER A N 1
ATOM 1883 C CA . SER A 1 235 ? 5.299 -7.980 20.930 1.00 98.00 235 SER A CA 1
ATOM 1884 C C . SER A 1 235 ? 4.673 -8.478 19.626 1.00 98.00 235 SER A C 1
ATOM 1886 O O . SER A 1 235 ? 5.282 -8.367 18.563 1.00 98.00 235 SER A O 1
ATOM 1888 N N . LEU A 1 236 ? 3.431 -8.971 19.694 1.00 98.25 236 LEU A N 1
ATOM 1889 C CA . LEU A 1 236 ? 2.729 -9.518 18.533 1.00 98.25 236 LEU A CA 1
ATOM 1890 C C . LEU A 1 236 ? 2.453 -8.451 17.468 1.00 98.25 236 LEU A C 1
ATOM 1892 O O . LEU A 1 236 ? 2.601 -8.720 16.278 1.00 98.25 236 LEU A O 1
ATOM 1896 N N . PHE A 1 237 ? 2.072 -7.240 17.879 1.00 98.38 237 PHE A N 1
ATOM 1897 C CA . PHE A 1 237 ? 1.808 -6.134 16.964 1.00 98.38 237 PHE A CA 1
ATOM 1898 C C . PHE A 1 237 ? 3.077 -5.713 16.221 1.00 98.38 237 PHE A C 1
ATOM 1900 O O . PHE A 1 237 ? 3.035 -5.516 15.008 1.00 98.38 237 PHE A O 1
ATOM 1907 N N . ASN A 1 238 ? 4.212 -5.617 16.920 1.00 97.75 238 ASN A N 1
ATOM 1908 C CA . ASN A 1 238 ? 5.486 -5.259 16.299 1.00 97.75 238 ASN A CA 1
ATOM 1909 C C . ASN A 1 238 ? 5.950 -6.333 15.309 1.00 97.75 238 ASN A C 1
ATOM 1911 O O . ASN A 1 238 ? 6.313 -6.004 14.184 1.00 97.75 238 ASN A O 1
ATOM 1915 N N . GLU A 1 239 ? 5.852 -7.616 15.663 1.00 97.75 239 GLU A N 1
ATOM 1916 C CA . GLU A 1 239 ? 6.149 -8.709 14.730 1.00 97.75 239 GLU A CA 1
ATOM 1917 C C . GLU A 1 239 ? 5.216 -8.707 13.509 1.00 97.75 239 GLU A C 1
ATOM 1919 O O . GLU A 1 239 ? 5.660 -8.916 12.378 1.00 97.75 239 GLU A O 1
ATOM 1924 N N . TRP A 1 240 ? 3.924 -8.433 13.716 1.00 97.62 240 TRP A N 1
ATOM 1925 C CA . TRP A 1 240 ? 2.944 -8.330 12.637 1.00 97.62 240 TRP A CA 1
ATOM 1926 C C . TRP A 1 240 ? 3.258 -7.161 11.696 1.00 97.62 240 TRP A C 1
ATOM 1928 O O . TRP A 1 240 ? 3.232 -7.323 10.473 1.00 97.62 240 TRP A O 1
ATOM 1938 N N . LYS A 1 241 ? 3.612 -5.998 12.258 1.00 95.50 241 LYS A N 1
ATOM 1939 C CA . LYS A 1 241 ? 4.022 -4.798 11.518 1.00 95.50 241 LYS A CA 1
ATOM 1940 C C . LYS A 1 241 ? 5.288 -5.036 10.702 1.00 95.50 241 LYS A C 1
ATOM 1942 O O . LYS A 1 241 ? 5.331 -4.637 9.539 1.00 95.50 241 LYS A O 1
ATOM 1947 N N . GLU A 1 242 ? 6.288 -5.700 11.276 1.00 94.06 242 GLU A N 1
ATOM 1948 C CA . GLU A 1 242 ? 7.524 -6.066 10.578 1.00 94.06 242 GLU A CA 1
ATOM 1949 C C . GLU A 1 242 ? 7.249 -7.051 9.437 1.00 94.06 242 GLU A C 1
ATOM 1951 O O . GLU A 1 242 ? 7.672 -6.835 8.301 1.00 94.06 242 GLU A O 1
ATOM 1956 N N . ALA A 1 243 ? 6.451 -8.094 9.676 1.00 93.06 243 ALA A N 1
ATOM 1957 C CA . ALA A 1 243 ? 6.070 -9.033 8.624 1.00 93.06 243 ALA A CA 1
ATOM 1958 C C . ALA A 1 243 ? 5.286 -8.345 7.488 1.00 93.06 243 ALA A C 1
ATOM 1960 O O . ALA A 1 243 ? 5.508 -8.633 6.308 1.00 93.06 243 ALA A O 1
ATOM 1961 N N . TRP A 1 244 ? 4.415 -7.387 7.821 1.00 91.94 244 TRP A N 1
ATOM 1962 C CA . TRP A 1 244 ? 3.744 -6.539 6.837 1.00 91.94 244 TRP A CA 1
ATOM 1963 C C . TRP A 1 244 ? 4.715 -5.609 6.095 1.00 91.94 244 TRP A C 1
ATOM 1965 O O . TRP A 1 244 ? 4.569 -5.420 4.889 1.00 91.94 244 TRP A O 1
ATOM 1975 N N . HIS A 1 245 ? 5.726 -5.055 6.770 1.00 89.38 245 HIS A N 1
ATOM 1976 C CA . HIS A 1 245 ? 6.732 -4.178 6.162 1.00 89.38 245 HIS A CA 1
ATOM 1977 C C . HIS A 1 245 ? 7.432 -4.829 4.966 1.00 89.38 245 HIS A C 1
ATOM 1979 O O . HIS A 1 245 ? 7.564 -4.203 3.913 1.00 89.38 245 HIS A O 1
ATOM 1985 N N . TYR A 1 246 ? 7.786 -6.107 5.100 1.00 87.44 246 TYR A N 1
ATOM 1986 C CA . TYR A 1 246 ? 8.432 -6.889 4.046 1.00 87.44 246 TYR A CA 1
ATOM 1987 C C . TYR A 1 246 ? 7.454 -7.565 3.074 1.00 87.44 246 TYR A C 1
ATOM 1989 O O . TYR A 1 246 ? 7.883 -8.263 2.151 1.00 87.44 246 TYR A O 1
ATOM 1997 N N . SER A 1 247 ? 6.147 -7.360 3.244 1.00 88.62 247 SER A N 1
ATOM 1998 C CA . SER A 1 247 ? 5.142 -7.870 2.319 1.00 88.62 247 SER A CA 1
ATOM 1999 C C . SER A 1 247 ? 5.225 -7.161 0.968 1.00 88.62 247 SER A C 1
ATOM 2001 O O . SER A 1 247 ? 5.322 -5.937 0.871 1.00 88.62 247 SER A O 1
ATOM 2003 N N . LEU A 1 248 ? 5.120 -7.950 -0.098 1.00 89.38 248 LEU A N 1
ATOM 2004 C CA . LEU A 1 248 ? 4.980 -7.459 -1.469 1.00 89.38 248 LEU A CA 1
ATOM 2005 C C . LEU A 1 248 ? 3.520 -7.128 -1.820 1.00 89.38 248 LEU A C 1
ATOM 2007 O O . LEU A 1 248 ? 3.254 -6.594 -2.894 1.00 89.38 248 LEU A O 1
ATOM 2011 N N . SER A 1 249 ? 2.568 -7.452 -0.943 1.00 88.19 249 SER A N 1
ATOM 2012 C CA . SER A 1 249 ? 1.154 -7.155 -1.162 1.00 88.19 249 SER A CA 1
ATOM 2013 C C . SER A 1 249 ? 0.878 -5.657 -1.034 1.00 88.19 249 SER A C 1
ATOM 2015 O O . SER A 1 249 ? 1.355 -4.984 -0.123 1.00 88.19 249 SER A O 1
ATOM 2017 N N . ASN A 1 250 ? 0.053 -5.143 -1.936 1.00 85.06 250 ASN A N 1
ATOM 2018 C CA . ASN A 1 250 ? -0.535 -3.808 -1.883 1.00 85.06 250 ASN A CA 1
ATOM 2019 C C . ASN A 1 250 ? -1.938 -3.807 -1.252 1.00 85.06 250 ASN A C 1
ATOM 2021 O O . ASN A 1 250 ? -2.563 -2.752 -1.200 1.00 85.06 250 ASN A O 1
ATOM 2025 N N . ASN A 1 251 ? -2.441 -4.967 -0.821 1.00 89.62 251 ASN A N 1
ATOM 2026 C CA . ASN A 1 251 ? -3.743 -5.124 -0.185 1.00 89.62 251 ASN A CA 1
ATOM 2027 C C . ASN A 1 251 ? -3.548 -5.548 1.276 1.00 89.62 251 ASN A C 1
ATOM 2029 O O . ASN A 1 251 ? -3.138 -6.670 1.570 1.00 89.62 251 ASN A O 1
ATOM 2033 N N . THR A 1 252 ? -3.859 -4.651 2.200 1.00 91.88 252 THR A N 1
ATOM 2034 C CA . THR A 1 252 ? -3.789 -4.853 3.647 1.00 91.88 252 THR A CA 1
ATOM 2035 C C . THR A 1 252 ? -4.662 -6.000 4.131 1.00 91.88 252 THR A C 1
ATOM 2037 O O . THR A 1 252 ? -4.360 -6.563 5.177 1.00 91.88 252 THR A O 1
ATOM 2040 N N . ALA A 1 253 ? -5.690 -6.434 3.396 1.00 91.12 253 ALA A N 1
ATOM 2041 C CA . ALA A 1 253 ? -6.452 -7.623 3.769 1.00 91.12 253 ALA A CA 1
ATOM 2042 C C . ALA A 1 253 ? -5.571 -8.883 3.845 1.00 91.12 253 ALA A C 1
ATOM 2044 O O . ALA A 1 253 ? -5.874 -9.783 4.627 1.00 91.12 253 ALA A O 1
ATOM 2045 N N . THR A 1 254 ? -4.443 -8.934 3.121 1.00 91.81 254 THR A N 1
ATOM 2046 C CA . THR A 1 254 ? -3.501 -10.063 3.201 1.00 91.81 254 THR A CA 1
ATOM 2047 C C . THR A 1 254 ? -2.759 -10.134 4.532 1.00 91.81 254 THR A C 1
ATOM 2049 O O . THR A 1 254 ? -2.173 -11.168 4.837 1.00 91.81 254 THR A O 1
ATOM 2052 N N . THR A 1 255 ? -2.779 -9.072 5.345 1.00 94.25 255 THR A N 1
ATOM 2053 C CA . THR A 1 255 ? -2.203 -9.090 6.701 1.00 94.25 255 THR A CA 1
ATOM 2054 C C . THR A 1 255 ? -2.876 -10.127 7.602 1.00 94.25 255 THR A C 1
ATOM 2056 O O . THR A 1 255 ? -2.237 -10.606 8.536 1.00 94.25 255 THR A O 1
ATOM 2059 N N . ARG A 1 256 ? -4.111 -10.541 7.273 1.00 96.25 256 ARG A N 1
ATOM 2060 C CA . ARG A 1 256 ? -4.837 -11.641 7.928 1.00 96.25 256 ARG A CA 1
ATOM 2061 C C . ARG A 1 256 ? -4.154 -13.003 7.778 1.00 96.25 256 ARG A C 1
ATOM 2063 O O . ARG A 1 256 ? -4.391 -13.894 8.583 1.00 96.25 256 ARG A O 1
ATOM 2070 N N . ASN A 1 257 ? -3.304 -13.159 6.762 1.00 94.38 257 ASN A N 1
ATOM 2071 C CA . ASN A 1 257 ? -2.578 -14.402 6.491 1.00 94.38 257 ASN A CA 1
ATOM 2072 C C . ASN A 1 257 ? -1.249 -14.492 7.258 1.00 94.38 257 ASN A C 1
ATOM 2074 O O . ASN A 1 257 ? -0.566 -15.512 7.175 1.00 94.38 257 ASN A O 1
ATOM 2078 N N . LEU A 1 258 ? -0.845 -13.425 7.957 1.00 94.38 258 LEU A N 1
ATOM 2079 C CA . LEU A 1 258 ? 0.380 -13.417 8.750 1.00 94.38 258 LEU A CA 1
ATOM 2080 C C . LEU A 1 258 ? 0.147 -14.161 10.078 1.00 94.38 258 LEU A C 1
ATOM 2082 O O . LEU A 1 258 ? -0.905 -13.960 10.687 1.00 94.38 258 LEU A O 1
ATOM 2086 N N . PRO A 1 259 ? 1.104 -14.979 10.561 1.00 92.19 259 PRO A N 1
ATOM 2087 C CA . PRO A 1 259 ? 0.914 -15.806 11.758 1.00 92.19 259 PRO A CA 1
ATOM 2088 C C . PRO A 1 259 ? 0.453 -15.020 12.992 1.00 92.19 259 PRO A C 1
ATOM 2090 O O . PRO A 1 259 ? -0.467 -15.441 13.689 1.00 92.19 259 PRO A O 1
ATOM 2093 N N . GLN A 1 260 ? 1.023 -13.831 13.200 1.00 96.94 260 GLN A N 1
ATOM 2094 C CA . GLN A 1 260 ? 0.730 -12.964 14.343 1.00 96.94 260 GLN A CA 1
ATOM 2095 C C . GLN A 1 260 ? -0.725 -12.486 14.380 1.00 96.94 260 GLN A C 1
ATOM 2097 O O . GLN A 1 260 ? -1.246 -12.180 15.451 1.00 96.94 260 GLN A O 1
ATOM 2102 N N . TYR A 1 261 ? -1.397 -12.418 13.226 1.00 97.75 261 TYR A N 1
ATOM 2103 C CA . TYR A 1 261 ? -2.774 -11.938 13.148 1.00 97.75 261 TYR A CA 1
ATOM 2104 C C . TYR A 1 261 ? -3.734 -12.837 13.930 1.00 97.75 261 TYR A C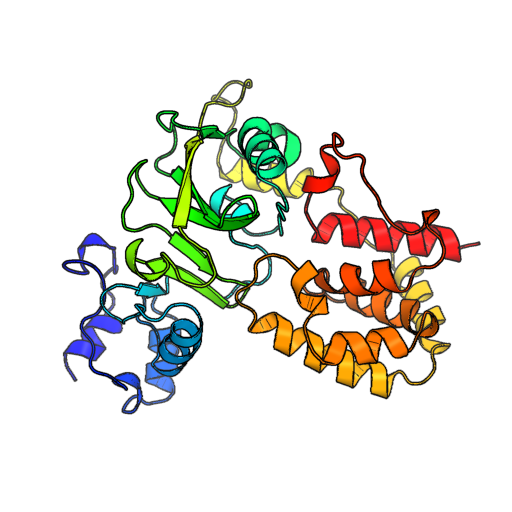 1
ATOM 2106 O O . TYR A 1 261 ? -4.611 -12.338 14.633 1.00 97.75 261 TYR A O 1
ATOM 2114 N N . ALA A 1 262 ? -3.566 -14.160 13.828 1.00 96.94 262 ALA A N 1
ATOM 2115 C CA . ALA A 1 262 ? -4.420 -15.116 14.527 1.00 96.94 262 ALA A CA 1
ATOM 2116 C C . ALA A 1 262 ? -4.279 -14.980 16.050 1.00 96.94 262 ALA A C 1
ATOM 2118 O O . ALA A 1 262 ? -5.285 -14.958 16.759 1.00 96.94 262 ALA A O 1
ATOM 2119 N N . ASP A 1 263 ? -3.047 -14.814 16.536 1.00 97.31 263 ASP A N 1
ATOM 2120 C CA . ASP A 1 263 ? -2.769 -14.625 17.959 1.00 97.31 263 ASP A CA 1
ATOM 2121 C C . ASP A 1 263 ? -3.311 -13.294 18.478 1.00 97.31 263 ASP A C 1
ATOM 2123 O O . ASP A 1 263 ? -3.941 -13.270 19.533 1.00 97.31 263 ASP A O 1
ATOM 2127 N N . LEU A 1 264 ? -3.135 -12.202 17.724 1.00 98.00 264 LEU A N 1
ATOM 2128 C CA . LEU A 1 264 ? -3.718 -10.899 18.051 1.00 98.00 264 LEU A CA 1
ATOM 2129 C C . LEU A 1 264 ? -5.249 -10.962 18.095 1.00 98.00 264 LEU A C 1
ATOM 2131 O O . LEU A 1 264 ? -5.861 -10.465 19.035 1.00 98.00 264 LEU A O 1
ATOM 2135 N N . LYS A 1 265 ? -5.881 -11.617 17.115 1.00 97.56 265 LYS A N 1
ATOM 2136 C CA . LYS A 1 265 ? -7.337 -11.799 17.080 1.00 97.56 265 LYS A CA 1
ATOM 2137 C C . LYS A 1 265 ? -7.840 -12.625 18.266 1.00 97.56 265 LYS A C 1
ATOM 2139 O O . LYS A 1 265 ? -8.887 -12.314 18.829 1.00 97.56 265 LYS A O 1
ATOM 2144 N N . ALA A 1 266 ? -7.087 -13.642 18.682 1.00 96.56 266 ALA A N 1
ATOM 2145 C CA . ALA A 1 266 ? -7.413 -14.463 19.846 1.00 96.56 266 ALA A CA 1
ATOM 2146 C C . ALA A 1 266 ? -7.320 -13.701 21.182 1.00 96.56 266 ALA A C 1
ATOM 2148 O O . ALA A 1 266 ? -7.903 -14.154 22.166 1.00 96.56 266 ALA A O 1
ATOM 2149 N N . MET A 1 267 ? -6.637 -12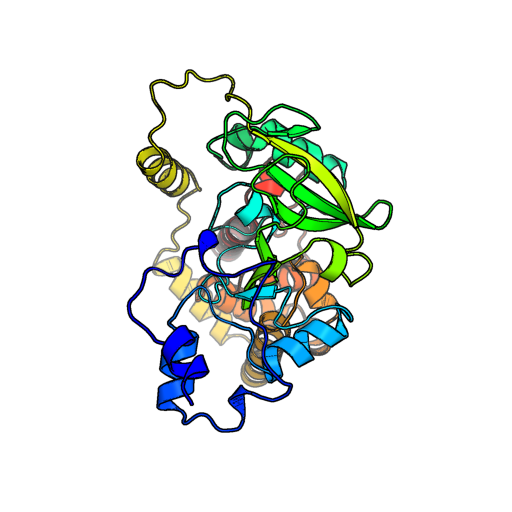.548 21.231 1.00 96.81 267 MET A N 1
ATOM 2150 C CA . MET A 1 267 ? -6.630 -11.678 22.417 1.00 96.81 267 MET A CA 1
ATOM 2151 C C . MET A 1 267 ? -7.973 -10.975 22.663 1.00 96.81 26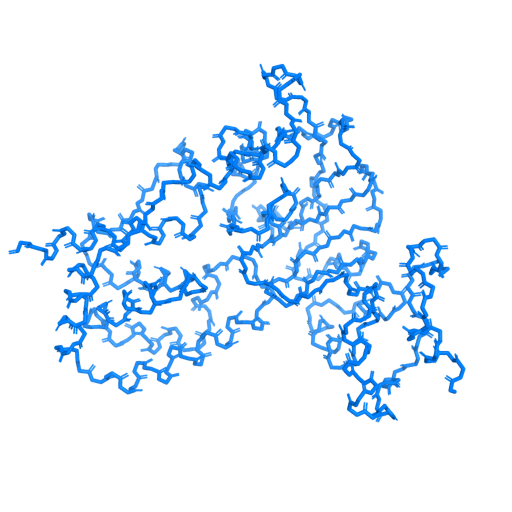7 MET A C 1
ATOM 2153 O O . MET A 1 267 ? -8.146 -10.394 23.728 1.00 96.81 267 MET A O 1
ATOM 2157 N N . GLY A 1 268 ? -8.918 -11.043 21.719 1.00 96.38 268 GLY A N 1
ATOM 2158 C CA . GLY A 1 268 ? -10.285 -10.570 21.915 1.00 96.38 268 GLY A CA 1
ATOM 2159 C C . GLY A 1 268 ? -10.447 -9.053 21.820 1.00 96.38 268 GLY A C 1
ATOM 2160 O O . GLY A 1 268 ? -9.526 -8.301 21.515 1.00 96.38 268 GLY A O 1
ATOM 2161 N N . LYS A 1 269 ? -11.671 -8.575 22.041 1.00 95.69 269 LYS A N 1
ATOM 2162 C CA . LYS A 1 269 ? -12.011 -7.149 21.901 1.00 95.69 269 LYS A CA 1
ATOM 2163 C C . LYS A 1 269 ? -11.379 -6.256 22.968 1.00 95.69 269 LYS A C 1
ATOM 2165 O O . LYS A 1 269 ? -11.382 -5.035 22.817 1.00 95.69 269 LYS A O 1
ATOM 2170 N N . GLU A 1 270 ? -10.830 -6.835 24.036 1.00 94.56 270 GLU A N 1
ATOM 2171 C CA . GLU A 1 270 ? -10.153 -6.090 25.096 1.00 94.56 270 GLU A CA 1
ATOM 2172 C C . GLU A 1 270 ? -8.940 -5.303 24.583 1.00 94.56 270 GLU A C 1
ATOM 2174 O O . GLU A 1 270 ? -8.596 -4.288 25.184 1.00 94.56 270 GLU A O 1
ATOM 2179 N N . ILE A 1 271 ? -8.325 -5.713 23.464 1.00 97.12 271 ILE A N 1
ATOM 2180 C CA . ILE A 1 271 ? -7.178 -5.003 22.875 1.00 97.12 271 ILE A CA 1
ATOM 2181 C C . ILE A 1 271 ? -7.569 -3.855 21.932 1.00 97.12 271 ILE A C 1
ATOM 2183 O O . ILE A 1 271 ? -6.685 -3.164 21.430 1.00 97.12 271 ILE A O 1
ATOM 2187 N N . ILE A 1 272 ? -8.863 -3.597 21.688 1.00 97.75 272 ILE A N 1
ATOM 2188 C CA . ILE A 1 272 ? -9.298 -2.506 20.794 1.00 97.75 272 ILE A CA 1
ATOM 2189 C C . ILE A 1 272 ? -8.692 -1.144 21.188 1.00 97.75 272 ILE A C 1
ATOM 2191 O O . ILE A 1 272 ? -8.197 -0.464 20.289 1.00 97.75 272 ILE A O 1
ATOM 2195 N N . PRO A 1 273 ? -8.658 -0.719 22.471 1.00 97.81 273 PRO A N 1
ATOM 2196 C CA . PRO A 1 273 ? -8.025 0.550 22.833 1.00 97.81 273 PRO A CA 1
ATOM 2197 C C . PRO A 1 273 ? -6.529 0.603 22.490 1.00 97.81 273 PRO A C 1
ATOM 2199 O O . PRO A 1 273 ? -6.056 1.645 22.046 1.00 97.81 273 PRO A O 1
ATOM 2202 N N . LEU A 1 274 ? -5.807 -0.515 22.638 1.00 98.25 274 LEU A N 1
ATOM 2203 C CA . LEU A 1 274 ? -4.396 -0.627 22.248 1.00 98.25 274 LEU A CA 1
ATOM 2204 C C . LEU A 1 274 ? -4.229 -0.510 20.724 1.00 98.25 274 LEU A C 1
ATOM 2206 O O . LEU A 1 274 ? -3.344 0.193 20.246 1.00 98.25 274 LEU A O 1
ATOM 2210 N N . LEU A 1 275 ? -5.117 -1.132 19.941 1.00 97.75 275 LEU A N 1
ATOM 2211 C CA . LEU A 1 275 ? -5.142 -0.968 18.483 1.00 97.75 275 LEU A CA 1
ATOM 2212 C C . LEU A 1 275 ? -5.401 0.478 18.058 1.00 97.75 275 LEU A C 1
ATOM 2214 O O . LEU A 1 275 ? -4.719 0.986 17.170 1.00 97.75 275 LEU A O 1
ATOM 2218 N N . ILE A 1 276 ? -6.384 1.132 18.680 1.00 98.19 276 ILE A N 1
ATOM 2219 C CA . ILE A 1 276 ? -6.711 2.537 18.416 1.00 98.19 276 ILE A CA 1
ATOM 2220 C C . ILE A 1 276 ? -5.502 3.425 18.731 1.00 98.19 276 ILE A C 1
ATOM 2222 O O . ILE A 1 276 ? -5.160 4.287 17.925 1.00 98.19 276 ILE A O 1
ATOM 2226 N N . GLU A 1 277 ? -4.807 3.171 19.844 1.00 98.00 277 GLU A N 1
ATOM 2227 C CA . GLU A 1 277 ? -3.561 3.860 20.191 1.00 98.00 277 GLU A CA 1
ATOM 2228 C C . GLU A 1 277 ? -2.476 3.670 19.121 1.00 98.00 277 GLU A C 1
ATOM 2230 O O . GLU A 1 277 ? -1.853 4.643 18.696 1.00 98.00 277 GLU A O 1
ATOM 2235 N N . LYS A 1 278 ? -2.273 2.449 18.610 1.00 98.00 278 LYS A N 1
ATOM 2236 C CA . LYS A 1 278 ? -1.323 2.223 17.510 1.00 98.00 278 LYS A CA 1
ATOM 2237 C C . LYS A 1 278 ? -1.699 2.977 16.241 1.00 98.00 278 LYS A C 1
ATOM 2239 O O . LYS A 1 278 ? -0.820 3.592 15.640 1.00 98.00 278 LYS A O 1
ATOM 2244 N N . MET A 1 279 ? -2.969 2.943 15.841 1.00 97.44 279 MET A N 1
ATOM 2245 C CA . MET A 1 279 ? -3.437 3.609 14.620 1.00 97.44 279 MET A CA 1
ATOM 2246 C C . MET A 1 279 ? -3.390 5.140 14.721 1.00 97.44 279 MET A C 1
ATOM 2248 O O . MET A 1 279 ? -3.148 5.795 13.714 1.00 97.44 279 MET A O 1
ATOM 2252 N N . VAL A 1 280 ? -3.603 5.717 15.912 1.00 96.56 280 VAL A N 1
ATOM 2253 C CA . VAL A 1 280 ? -3.527 7.176 16.109 1.00 96.56 280 VAL A CA 1
ATOM 2254 C C . VAL A 1 280 ? -2.087 7.682 16.230 1.00 96.56 280 VAL A C 1
ATOM 2256 O O . VAL A 1 280 ? -1.805 8.815 15.851 1.00 96.56 280 VAL A O 1
ATOM 2259 N N . THR A 1 281 ? -1.176 6.859 16.761 1.00 94.00 281 THR A N 1
ATOM 2260 C CA . THR A 1 281 ? 0.213 7.264 17.041 1.00 94.00 281 THR A CA 1
ATOM 2261 C C . THR A 1 281 ? 1.065 7.316 15.777 1.00 94.00 281 THR A C 1
ATOM 2263 O O . THR A 1 281 ? 1.904 8.202 15.634 1.00 94.00 281 THR A O 1
ATOM 2266 N N . GLU A 1 282 ? 0.859 6.379 14.851 1.00 92.31 282 GLU A N 1
ATOM 2267 C CA . GLU A 1 282 ? 1.597 6.333 13.591 1.00 92.31 282 GLU A CA 1
ATOM 2268 C C . GLU A 1 282 ? 0.644 6.080 12.428 1.00 92.31 282 GLU A C 1
ATOM 2270 O O . GLU A 1 282 ? -0.025 5.048 12.380 1.00 92.31 282 GLU A O 1
ATOM 2275 N N . GLU A 1 283 ? 0.639 6.983 11.448 1.00 87.75 283 GLU A N 1
ATOM 2276 C CA . GLU A 1 283 ? -0.221 6.862 10.265 1.00 87.75 283 GLU A CA 1
ATOM 2277 C C . GLU A 1 283 ? 0.032 5.556 9.500 1.00 87.75 283 GLU A C 1
ATOM 2279 O O . GLU A 1 283 ? -0.909 4.921 9.036 1.00 87.75 283 GLU A O 1
ATOM 2284 N N . ASP A 1 284 ? 1.283 5.088 9.476 1.00 89.94 284 ASP A N 1
ATOM 2285 C CA . ASP A 1 284 ? 1.722 3.810 8.904 1.00 89.94 284 ASP A CA 1
ATOM 2286 C C . ASP A 1 284 ? 1.014 2.571 9.478 1.00 89.94 284 ASP A C 1
ATOM 2288 O O . ASP A 1 284 ? 1.042 1.505 8.857 1.00 89.94 284 ASP A O 1
ATOM 2292 N N . ASN A 1 285 ? 0.377 2.689 10.646 1.00 95.50 285 ASN A N 1
ATOM 2293 C CA . ASN A 1 285 ? -0.360 1.602 11.282 1.00 95.50 285 ASN A CA 1
ATOM 2294 C C . ASN A 1 285 ? -1.797 1.450 10.745 1.00 95.50 285 ASN A C 1
ATOM 2296 O O . ASN A 1 285 ? -2.547 0.633 11.274 1.00 95.50 285 ASN A O 1
ATOM 2300 N N . PHE A 1 286 ? -2.185 2.158 9.675 1.00 94.25 286 PHE A N 1
ATOM 2301 C CA . PHE A 1 286 ? -3.519 2.056 9.059 1.00 94.25 286 PHE A CA 1
ATOM 2302 C C . PHE A 1 286 ? -3.930 0.621 8.679 1.00 94.25 286 PHE A C 1
ATOM 2304 O O . PHE A 1 286 ? -5.111 0.288 8.676 1.00 94.25 286 PHE A O 1
ATOM 2311 N N . PHE A 1 287 ? -2.974 -0.275 8.408 1.00 94.94 287 PHE A N 1
ATOM 2312 C CA . PHE A 1 287 ? -3.259 -1.690 8.139 1.00 94.94 287 PHE A CA 1
ATOM 2313 C C . PHE A 1 287 ? -3.934 -2.405 9.326 1.00 94.94 287 PHE A C 1
ATOM 2315 O O . PHE A 1 287 ? -4.654 -3.387 9.127 1.00 94.94 287 PHE A O 1
ATOM 2322 N N . ALA A 1 288 ? -3.749 -1.901 10.552 1.00 97.31 288 ALA A N 1
ATOM 2323 C CA . ALA A 1 288 ? -4.344 -2.452 11.764 1.00 97.31 288 ALA A CA 1
ATOM 2324 C C . ALA A 1 288 ? -5.877 -2.342 11.787 1.00 97.31 288 ALA A C 1
ATOM 2326 O O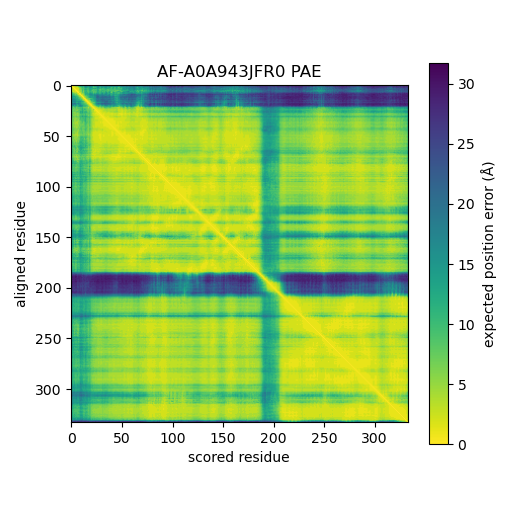 . ALA A 1 288 ? -6.528 -3.094 12.517 1.00 97.31 288 ALA A O 1
ATOM 2327 N N . ILE A 1 289 ? -6.470 -1.508 10.920 1.00 96.19 289 ILE A N 1
ATOM 2328 C CA . ILE A 1 289 ? -7.923 -1.439 10.737 1.00 96.19 289 ILE A CA 1
ATOM 2329 C C . ILE A 1 289 ? -8.521 -2.816 10.418 1.00 96.19 289 ILE A C 1
ATOM 2331 O O . ILE A 1 289 ? -9.616 -3.127 10.871 1.00 96.19 289 ILE A O 1
ATOM 2335 N N . ARG A 1 290 ? -7.770 -3.699 9.740 1.00 95.88 290 ARG A N 1
ATOM 2336 C CA . ARG A 1 290 ? -8.211 -5.066 9.416 1.00 95.88 290 ARG A CA 1
ATOM 2337 C C . ARG A 1 290 ? -8.421 -5.939 10.645 1.00 95.88 290 ARG A C 1
ATOM 2339 O O . ARG A 1 290 ? -9.245 -6.846 10.621 1.00 95.88 290 ARG A O 1
ATOM 2346 N N . LEU A 1 291 ? -7.657 -5.715 11.706 1.00 98.19 291 LEU A N 1
ATOM 2347 C CA . LEU A 1 291 ? -7.849 -6.413 12.973 1.00 98.19 291 LEU A CA 1
ATOM 2348 C C . LEU A 1 291 ? -8.954 -5.740 13.797 1.00 98.19 291 LEU A C 1
ATOM 2350 O O . LEU A 1 291 ? -9.768 -6.437 14.393 1.00 98.19 291 LEU A O 1
ATOM 2354 N N . TYR A 1 292 ? -9.042 -4.407 13.769 1.00 98.19 292 TYR A N 1
ATOM 2355 C CA . TYR A 1 292 ? -10.144 -3.675 14.398 1.00 98.19 292 TYR A CA 1
ATOM 2356 C C . TYR A 1 292 ? -11.516 -4.120 13.857 1.00 98.19 292 TYR A C 1
ATOM 2358 O O . TYR A 1 292 ? -12.400 -4.445 14.644 1.00 98.19 292 TYR A O 1
ATOM 2366 N N . GLU A 1 293 ? -11.677 -4.191 12.530 1.00 96.50 293 GLU A N 1
ATOM 2367 C CA . GLU A 1 293 ? -12.900 -4.653 11.850 1.00 96.50 293 GLU A CA 1
ATOM 2368 C C . GLU A 1 293 ? -13.339 -6.046 12.325 1.00 96.50 293 GLU A C 1
ATOM 2370 O O . GLU A 1 293 ? -14.529 -6.297 12.500 1.00 96.50 293 GLU A O 1
ATOM 2375 N N . ASP A 1 294 ? -12.375 -6.943 12.535 1.00 97.12 294 ASP A N 1
ATOM 2376 C CA . ASP A 1 294 ? -12.602 -8.334 12.925 1.00 97.12 294 ASP A CA 1
ATOM 2377 C C . ASP A 1 294 ? -12.878 -8.510 14.432 1.00 97.12 294 ASP A C 1
ATOM 2379 O O . ASP A 1 294 ? -13.451 -9.527 14.822 1.00 97.12 294 ASP A O 1
ATOM 2383 N N . LEU A 1 295 ? -12.452 -7.559 15.273 1.00 97.44 295 LEU A N 1
ATOM 2384 C CA . LEU A 1 295 ? -12.666 -7.559 16.729 1.00 97.44 295 LEU A CA 1
ATOM 2385 C C . LEU A 1 295 ? -13.907 -6.759 17.160 1.00 97.44 295 LEU A C 1
ATOM 2387 O O . LEU A 1 295 ? -14.366 -6.896 18.295 1.00 97.44 295 LEU A O 1
ATOM 2391 N N . GLN A 1 296 ? -14.416 -5.878 16.298 1.00 96.56 296 GLN A N 1
ATOM 2392 C CA . GLN A 1 296 ? -15.495 -4.956 16.630 1.00 96.56 296 GLN A CA 1
ATOM 2393 C C . GLN A 1 296 ? -16.876 -5.615 16.486 1.00 96.56 296 GLN A C 1
ATOM 2395 O O . GLN A 1 296 ? -17.414 -5.741 15.389 1.00 96.56 296 GLN A O 1
ATOM 2400 N N . ASP A 1 297 ? -17.491 -5.957 17.619 1.00 94.12 297 ASP A N 1
ATOM 2401 C CA . ASP A 1 297 ? -18.838 -6.544 17.658 1.00 94.12 297 ASP A CA 1
ATOM 2402 C C . ASP A 1 297 ? -19.940 -5.550 17.250 1.00 94.12 297 ASP A C 1
ATOM 2404 O O . ASP A 1 297 ? -20.992 -5.959 16.757 1.00 94.12 297 ASP A O 1
ATOM 2408 N N . ASN A 1 298 ? -19.747 -4.245 17.488 1.00 94.62 298 ASN A N 1
ATOM 2409 C CA . ASN A 1 298 ? -20.753 -3.237 17.164 1.00 94.62 298 ASN A CA 1
ATOM 2410 C C . ASN A 1 298 ? -20.623 -2.816 15.689 1.00 94.62 298 ASN A C 1
ATOM 2412 O O . ASN A 1 298 ? -19.712 -2.049 15.360 1.00 94.62 298 ASN A O 1
ATOM 2416 N N . PRO A 1 299 ? -21.550 -3.220 14.797 1.00 91.94 299 PRO A N 1
ATOM 2417 C CA . PRO A 1 299 ? -21.455 -2.897 13.375 1.00 91.94 299 PRO A CA 1
ATOM 2418 C C . PRO A 1 299 ? -21.508 -1.389 13.114 1.00 91.94 299 PRO A C 1
ATOM 2420 O O . PRO A 1 299 ? -20.946 -0.927 12.125 1.00 91.94 299 PRO A O 1
ATOM 2423 N N . ASN A 1 300 ? -22.106 -0.603 14.018 1.00 92.81 300 ASN A N 1
ATOM 2424 C CA . ASN A 1 300 ? -22.133 0.851 13.896 1.00 92.81 300 ASN A CA 1
ATOM 2425 C C . ASN A 1 300 ? -20.758 1.483 14.117 1.00 92.81 300 ASN A C 1
ATOM 2427 O O . ASN A 1 300 ? -20.580 2.632 13.743 1.00 92.81 300 ASN A O 1
ATOM 2431 N N . LEU A 1 301 ? -19.782 0.774 14.684 1.00 95.25 301 LEU A N 1
ATOM 2432 C CA . LEU A 1 301 ? -18.409 1.261 14.860 1.00 95.25 301 LEU A CA 1
ATOM 2433 C C . LEU A 1 301 ? -17.459 0.788 13.758 1.00 95.25 301 LEU A C 1
ATOM 2435 O O . LEU A 1 301 ? -16.269 1.096 13.809 1.00 95.25 301 LEU A O 1
ATOM 2439 N N . ILE A 1 302 ? -17.980 0.067 12.766 1.00 94.81 302 ILE A N 1
ATOM 2440 C CA . ILE A 1 302 ? -17.270 -0.307 11.548 1.00 94.81 302 ILE A CA 1
ATOM 2441 C C . ILE A 1 302 ? -17.755 0.618 10.434 1.00 94.81 302 ILE A C 1
ATOM 2443 O O . ILE A 1 302 ? -18.958 0.825 10.257 1.00 94.81 302 ILE A O 1
ATOM 2447 N N . ILE A 1 303 ? -16.827 1.190 9.675 1.00 90.75 303 ILE A N 1
ATOM 2448 C CA . ILE A 1 303 ? -17.175 1.936 8.469 1.00 90.75 303 ILE A CA 1
ATOM 2449 C C . ILE A 1 303 ? -17.388 0.926 7.346 1.00 90.75 303 ILE A C 1
ATOM 2451 O O . ILE A 1 303 ? -16.472 0.205 6.960 1.00 90.75 303 ILE A O 1
ATOM 2455 N N . ARG A 1 304 ? -18.624 0.848 6.853 1.00 85.62 304 ARG A N 1
ATOM 2456 C CA . ARG A 1 304 ? -18.994 0.054 5.683 1.00 85.62 304 ARG A CA 1
ATOM 2457 C C . ARG A 1 304 ? -19.639 0.981 4.674 1.00 85.62 304 ARG A C 1
ATOM 2459 O O . ARG A 1 304 ? -20.659 1.596 4.973 1.00 85.62 304 ARG A O 1
ATOM 2466 N N . TYR A 1 305 ? -19.033 1.058 3.505 1.00 81.50 305 TYR A N 1
ATOM 2467 C CA . TYR A 1 305 ? -19.551 1.805 2.373 1.00 81.50 305 TYR A CA 1
ATOM 2468 C C . TYR A 1 305 ? -20.406 0.886 1.495 1.00 81.50 305 TYR A C 1
ATOM 2470 O O . TYR A 1 305 ? -20.162 -0.324 1.436 1.00 81.50 305 TYR A O 1
ATOM 2478 N N . ALA A 1 306 ? -21.430 1.443 0.848 1.00 75.62 306 ALA A N 1
ATOM 2479 C CA . ALA A 1 306 ? -22.173 0.707 -0.170 1.00 75.62 306 ALA A CA 1
ATOM 2480 C C . ALA A 1 306 ? -21.265 0.431 -1.383 1.00 75.62 306 ALA A C 1
ATOM 2482 O O . ALA A 1 306 ? -20.284 1.139 -1.603 1.00 75.62 306 ALA A O 1
ATOM 2483 N N . ASN A 1 307 ? -21.576 -0.598 -2.176 1.00 68.62 307 ASN A N 1
ATOM 2484 C CA . ASN A 1 307 ? -20.732 -0.981 -3.318 1.00 68.62 307 ASN A CA 1
ATOM 2485 C C . ASN A 1 307 ? -20.605 0.129 -4.377 1.00 68.62 307 ASN A C 1
ATOM 2487 O O . ASN A 1 307 ? -19.634 0.139 -5.127 1.00 68.62 307 ASN A O 1
ATOM 2491 N N . ASP A 1 308 ? -21.575 1.035 -4.449 1.00 69.69 308 ASP A N 1
ATOM 2492 C CA . ASP A 1 308 ? -21.629 2.199 -5.332 1.00 69.69 308 ASP A CA 1
ATOM 2493 C C . ASP A 1 308 ? -21.184 3.503 -4.648 1.00 69.69 308 ASP A C 1
ATOM 2495 O O . ASP A 1 308 ? -21.109 4.543 -5.298 1.00 69.69 308 ASP A O 1
ATOM 2499 N N . ASP A 1 309 ? -20.850 3.462 -3.355 1.00 72.38 309 ASP A N 1
ATOM 2500 C CA . ASP A 1 309 ? -20.375 4.632 -2.625 1.00 72.38 309 ASP A CA 1
ATOM 2501 C C . ASP A 1 309 ? -18.897 4.899 -2.971 1.00 72.38 309 ASP A C 1
ATOM 2503 O O . ASP A 1 309 ? -18.035 4.040 -2.729 1.00 72.38 309 ASP A O 1
ATOM 2507 N N . PRO A 1 310 ? -18.560 6.075 -3.532 1.00 69.44 310 PRO A N 1
ATOM 2508 C CA . PRO A 1 310 ? -17.185 6.413 -3.887 1.00 69.44 310 PRO A CA 1
ATOM 2509 C C . PRO A 1 310 ? -16.245 6.497 -2.676 1.00 69.44 310 PRO A C 1
ATOM 2511 O O . PRO A 1 310 ? -15.041 6.312 -2.848 1.00 69.44 310 PRO A O 1
ATOM 2514 N N . HIS A 1 311 ? -16.746 6.707 -1.453 1.00 78.38 311 HIS A N 1
ATOM 2515 C CA . HIS A 1 311 ? -15.895 6.790 -0.261 1.00 78.38 311 HIS A CA 1
ATOM 2516 C C . HIS A 1 311 ? -15.183 5.474 0.066 1.00 78.38 311 HIS A C 1
ATOM 2518 O O . HIS A 1 311 ? -14.163 5.501 0.745 1.00 78.38 311 HIS A O 1
ATOM 2524 N N . GLN A 1 312 ? -15.618 4.329 -0.478 1.00 75.94 312 GLN A N 1
ATOM 2525 C CA . GLN A 1 312 ? -14.868 3.066 -0.358 1.00 75.94 312 GLN A CA 1
ATOM 2526 C C . GLN A 1 312 ? -13.446 3.150 -0.939 1.00 75.94 312 GLN A C 1
ATOM 2528 O O . GLN A 1 312 ? -12.605 2.292 -0.672 1.00 75.94 312 GLN A O 1
ATOM 2533 N N . LEU A 1 313 ? -13.191 4.175 -1.750 1.00 77.88 313 LEU A N 1
ATOM 2534 C CA . LEU A 1 313 ? -11.943 4.404 -2.446 1.00 77.88 313 LEU A CA 1
ATOM 2535 C C . LEU A 1 313 ? -11.113 5.540 -1.817 1.00 77.88 313 LEU A C 1
ATOM 2537 O O . LEU A 1 313 ? -9.950 5.677 -2.155 1.00 77.88 313 LEU A O 1
ATOM 2541 N N . GLU A 1 314 ? -11.612 6.318 -0.856 1.00 77.19 314 GLU A N 1
ATOM 2542 C CA . GLU A 1 314 ? -10.931 7.526 -0.329 1.00 77.19 314 GLU A CA 1
ATOM 2543 C C . GLU A 1 314 ? -9.515 7.295 0.259 1.00 77.19 314 GLU A C 1
ATOM 2545 O O . GLU A 1 314 ? -8.734 8.234 0.437 1.00 77.19 314 GLU A O 1
ATOM 2550 N N . GLY A 1 315 ? -9.172 6.036 0.531 1.00 85.25 315 GLY A N 1
ATOM 2551 C CA . GLY A 1 315 ? -7.868 5.589 0.996 1.00 85.25 315 GLY A CA 1
ATOM 2552 C C . GLY A 1 315 ? -7.936 5.033 2.412 1.00 85.25 315 GLY A C 1
ATOM 2553 O O . GLY A 1 315 ? -8.649 5.545 3.275 1.00 85.25 315 GLY A O 1
ATOM 2554 N N . LEU A 1 316 ? -7.168 3.977 2.676 1.00 89.75 316 LEU A N 1
ATOM 2555 C CA . LEU A 1 316 ? -7.304 3.237 3.931 1.00 89.75 316 LEU A CA 1
ATOM 2556 C C . LEU A 1 316 ? -6.837 4.037 5.158 1.00 89.75 316 LEU A C 1
ATOM 2558 O O . LEU A 1 316 ? -7.373 3.857 6.253 1.00 89.75 316 LEU A O 1
ATOM 2562 N N . GLN A 1 317 ? -5.886 4.960 4.981 1.00 91.25 317 GLN A N 1
ATOM 2563 C CA . GLN A 1 317 ? -5.498 5.913 6.024 1.00 91.25 317 GLN A CA 1
ATOM 2564 C C . GLN A 1 317 ? -6.689 6.764 6.481 1.00 91.25 317 GLN A C 1
ATOM 2566 O O . GLN A 1 317 ? -6.913 6.922 7.682 1.00 91.25 317 GLN A O 1
ATOM 2571 N N . GLN A 1 318 ? -7.497 7.259 5.544 1.00 88.75 318 GLN A N 1
ATOM 2572 C CA . GLN A 1 318 ? -8.646 8.101 5.862 1.00 88.75 318 GLN A CA 1
ATOM 2573 C C . GLN A 1 318 ? -9.745 7.327 6.566 1.00 88.75 318 GLN A C 1
ATOM 2575 O O . GLN A 1 318 ? -10.244 7.751 7.608 1.00 88.75 318 GLN A O 1
ATOM 2580 N N . THR A 1 319 ? -10.072 6.145 6.043 1.00 91.38 319 THR A N 1
ATOM 2581 C CA . THR A 1 319 ? -11.042 5.253 6.676 1.00 91.38 319 THR A CA 1
ATOM 2582 C C . THR A 1 319 ? -10.593 4.883 8.094 1.00 91.38 319 THR A C 1
ATOM 2584 O O . THR A 1 319 ? -11.420 4.811 9.005 1.00 91.38 319 THR A O 1
ATOM 2587 N N . THR A 1 320 ? -9.282 4.740 8.329 1.00 95.00 320 THR A N 1
ATOM 2588 C CA . THR A 1 320 ? -8.714 4.536 9.672 1.00 95.00 320 THR A CA 1
ATOM 2589 C C . THR A 1 320 ? -8.957 5.745 10.576 1.00 95.00 320 THR A C 1
ATOM 2591 O O . THR A 1 320 ? -9.485 5.583 11.677 1.00 95.00 320 THR A O 1
ATOM 2594 N N . LYS A 1 321 ? -8.655 6.965 10.116 1.00 94.50 321 LYS A N 1
ATOM 2595 C CA . LYS A 1 321 ? -8.892 8.201 10.883 1.00 94.50 321 LYS A CA 1
ATOM 2596 C C . LYS A 1 321 ? -10.373 8.385 11.237 1.00 94.50 321 LYS A C 1
ATOM 2598 O O . LYS A 1 321 ? -10.698 8.624 12.402 1.00 94.50 321 LYS A O 1
ATOM 2603 N N . LYS A 1 322 ? -11.276 8.181 10.271 1.00 94.06 322 LYS A N 1
ATOM 2604 C CA . LYS A 1 322 ? -12.734 8.206 10.485 1.00 94.06 322 LYS A CA 1
ATOM 2605 C C . LYS A 1 322 ? -13.182 7.143 11.491 1.00 94.06 322 LYS A C 1
ATOM 2607 O O . LYS A 1 322 ? -14.016 7.414 12.352 1.00 94.06 322 LYS A O 1
ATOM 2612 N N . THR A 1 323 ? -12.595 5.948 11.429 1.00 96.06 323 THR A N 1
ATOM 2613 C CA . THR A 1 323 ? -12.883 4.857 12.372 1.00 96.06 323 THR A CA 1
ATOM 2614 C C . THR A 1 323 ? -12.483 5.226 13.802 1.00 96.06 323 THR A C 1
ATOM 2616 O O . THR A 1 323 ? -13.265 5.009 14.727 1.00 96.06 323 THR A O 1
ATOM 2619 N N . ILE A 1 324 ? -11.310 5.841 13.995 1.00 97.06 324 ILE A N 1
ATOM 2620 C CA . ILE A 1 324 ? -10.864 6.314 15.315 1.00 97.06 324 ILE A CA 1
ATOM 2621 C C . ILE A 1 324 ? -11.815 7.391 15.853 1.00 97.06 324 ILE A C 1
ATOM 2623 O O . ILE A 1 324 ? -12.229 7.298 17.008 1.00 97.06 324 ILE A O 1
ATOM 2627 N N . LYS A 1 325 ? -12.213 8.376 15.031 1.00 96.00 325 LYS A N 1
ATOM 2628 C CA . LYS A 1 325 ? -13.192 9.408 15.431 1.00 96.00 325 LYS A CA 1
ATOM 2629 C C . LYS A 1 325 ? -14.517 8.795 15.873 1.00 96.00 325 LYS A C 1
ATOM 2631 O O . LYS A 1 325 ? -14.991 9.082 16.967 1.00 96.00 325 LYS A O 1
ATOM 2636 N N . LYS A 1 326 ? -15.053 7.860 15.091 1.00 95.81 326 LYS A N 1
ATOM 2637 C CA . LYS A 1 326 ? -16.294 7.153 15.428 1.00 95.81 326 LYS A CA 1
ATOM 2638 C C . LYS A 1 326 ? -16.187 6.368 16.740 1.00 95.81 326 LYS A C 1
ATOM 2640 O O . LYS A 1 326 ? -17.123 6.342 17.538 1.00 95.81 326 LYS A O 1
ATOM 2645 N N . TRP A 1 327 ? -15.040 5.731 16.984 1.00 97.12 327 TRP A N 1
ATOM 2646 C CA . TRP A 1 327 ? -14.774 5.029 18.240 1.00 97.12 327 TRP A CA 1
ATOM 2647 C C . TRP A 1 327 ? -14.692 5.992 19.435 1.00 97.12 327 TRP A C 1
ATOM 2649 O O . TRP A 1 327 ? -15.241 5.685 20.497 1.00 97.12 327 TRP A O 1
ATOM 2659 N N . LEU A 1 328 ? -14.047 7.151 19.267 1.00 96.75 328 LEU A N 1
ATOM 2660 C CA . LEU A 1 328 ? -13.966 8.207 20.280 1.00 96.75 328 LEU A CA 1
ATOM 2661 C C . LEU A 1 328 ? -15.354 8.748 20.635 1.00 96.75 328 LEU A C 1
ATOM 2663 O O . LEU A 1 328 ? -15.705 8.763 21.811 1.00 96.75 328 LEU A O 1
ATOM 2667 N N . GLU A 1 329 ? -16.166 9.114 19.642 1.00 95.00 329 GLU A N 1
ATOM 2668 C CA . GLU A 1 329 ? -17.536 9.615 19.833 1.00 95.00 329 GLU A CA 1
ATOM 2669 C C . GLU A 1 329 ? -18.393 8.633 20.636 1.00 95.00 329 GLU A C 1
ATOM 2671 O O . GLU A 1 329 ? -19.059 9.013 21.599 1.00 95.00 329 GLU A O 1
ATOM 2676 N N . TYR A 1 330 ? -18.323 7.345 20.292 1.00 95.00 330 TYR A N 1
ATOM 2677 C CA . TYR A 1 330 ? -19.067 6.303 20.994 1.00 95.00 330 TYR A CA 1
ATOM 2678 C C . TYR A 1 330 ? -18.630 6.124 22.450 1.00 95.00 330 TYR A C 1
ATOM 2680 O O . TYR A 1 330 ? -19.457 5.838 23.309 1.00 95.00 330 TYR A O 1
ATOM 2688 N N . ASN A 1 331 ? -17.335 6.271 22.732 1.00 91.25 331 ASN A N 1
ATOM 2689 C CA . ASN A 1 331 ? -16.785 6.071 24.072 1.00 91.25 331 ASN A CA 1
ATOM 2690 C C . ASN A 1 331 ? -16.783 7.345 24.934 1.00 91.25 331 ASN A C 1
ATOM 2692 O O . ASN A 1 331 ? -16.351 7.262 26.087 1.00 91.25 331 ASN A O 1
ATOM 2696 N N . SER A 1 332 ? -17.142 8.502 24.359 1.00 82.75 332 SER A N 1
ATOM 2697 C CA . SER A 1 332 ? -17.136 9.813 25.030 1.00 82.75 332 SER A CA 1
ATOM 2698 C C . SER A 1 332 ? -18.373 10.031 25.905 1.00 82.75 332 SER A C 1
ATOM 2700 O O . SER A 1 332 ? -18.367 10.927 26.748 1.00 82.75 332 SER A O 1
ATOM 2702 N N . ASN A 1 333 ? -19.400 9.198 25.713 1.00 56.56 333 ASN A N 1
ATOM 2703 C CA . ASN A 1 333 ? -20.562 9.054 26.591 1.00 56.56 333 ASN A CA 1
ATOM 2704 C C . ASN A 1 333 ? -20.327 7.926 27.601 1.00 56.56 333 ASN A C 1
ATOM 2706 O O . ASN A 1 333 ? -20.914 8.011 28.703 1.00 56.56 333 ASN A O 1
#

Mean predicted aligned error: 7.56 Å